Protein AF-A0A9D1JJF7-F1 (afdb_monomer_lite)

Foldseek 3Di:
DVLCCVPPVALAQLVQFLFLAALWDKDFQPDFDPDFDQWGKDWPVVLVSDDAFFWKAKFWFDDDPQDGHPDPQDCRRRVLHDGWGFHDWADPDPTIITGGTPDDRVSTDGQHWDDPDPNHTTGIMMTGAFGDPPQCVCPPDQDWFFNPDRNPSRTWTDDNNDIDRRFFWEWPQQWKWWAAQQLKTFIWGQPPPRDDDQDPVSRVVRTDGDDIHDADPVDLQDKFFQQEKDDDPVRRDIARDDGDDALVHHNRAMEQSQGNPRRGDMATWTAFHGSHNGSNGGRRHTYRNHRPPDDGSRHDYDD

Sequence (303 aa):
FIFNAIKGCTKNSQTLYAGCTSYNYQYEAAIQSAEAHTYFPVTNSQAGNLVVGSYVSVGYAGNNNGAENRDRGHATVHSYADDVKILSIETLDENNMAVYLDLPEENAFSTAPHVYTEEFSAPIILSTMHWWSGSTDAVRGRHDGSLGSNTDGKHPYRVQGREYMVGGYIVASDTVMDLQADYTKKVLVAPKGVAHSNADATIRSTYSDIGLIPAAEAGENADWWVGDFGIDMGAGSWWPSAEGSGSSQGAGDRVYAGGSGATSGMREYLQGGILGSGSGAGSAYLHCGGGLGLGLWNCLSCD

pLDDT: mean 94.57, std 5.31, range [47.38, 98.88]

Radius of gyration: 21.18 Å; chains: 1; bounding box: 59×51×54 Å

Organism: NCBI:txid2840858

Secondary structure (DSSP, 8-state):
-HHHHHHHS-S-GGGT---SSS---EEE-SS--SS-BSEEEEEHHHHTT--TT-EEEEEEPEEETTEEE--TTSGGGGSSEEEEEEEEEEE-SSSEEEEEES--GGG-B--SPEESSSS-EE-EEEEE-PPPTTGGGGSGGG-SEESS-SSSSSS-EEETTEEE--SSEEEEEEEEEEE-TTS-EEEEE--TTPPP---HHHHHHHSEEEEEEPPPTTSTT--EEEEEEEEETTTTEEEEEEEESSTTSTT-PEEE---TT-SSEEEEEEEE--TT-GGG-EEEEEE----TT---TTEE---

Structure (mmCIF, N/CA/C/O backbone):
data_AF-A0A9D1JJF7-F1
#
_entry.id   AF-A0A9D1JJF7-F1
#
loop_
_atom_site.group_PDB
_atom_site.id
_atom_site.type_symbol
_atom_site.label_atom_id
_atom_site.label_alt_id
_atom_site.label_comp_id
_atom_site.label_asym_id
_atom_site.label_entity_id
_atom_site.label_seq_id
_atom_site.pdbx_PDB_ins_code
_atom_site.Cartn_x
_atom_site.Cartn_y
_atom_site.Cartn_z
_atom_site.occupancy
_atom_site.B_iso_or_equiv
_atom_site.auth_seq_id
_atom_site.auth_comp_id
_atom_site.auth_asym_id
_atom_site.auth_atom_id
_atom_site.pdbx_PDB_model_num
ATOM 1 N N . PHE A 1 1 ? 3.705 -10.632 -12.857 1.00 70.12 1 PHE A N 1
ATOM 2 C CA . PHE A 1 1 ? 3.468 -10.737 -14.309 1.00 70.12 1 PHE A CA 1
ATOM 3 C C . PHE A 1 1 ? 3.440 -12.170 -14.880 1.00 70.12 1 PHE A C 1
ATOM 5 O O . PHE A 1 1 ? 2.368 -12.572 -15.310 1.00 70.12 1 PHE A O 1
ATOM 12 N N . ILE A 1 2 ? 4.549 -12.938 -14.938 1.00 81.38 2 ILE A N 1
ATOM 13 C CA . ILE A 1 2 ? 4.630 -14.194 -15.740 1.00 81.38 2 ILE A CA 1
ATOM 14 C C . ILE A 1 2 ? 3.464 -15.152 -15.462 1.00 81.38 2 ILE A C 1
ATOM 16 O O . ILE A 1 2 ? 2.862 -15.707 -16.380 1.00 81.38 2 ILE A O 1
ATOM 20 N N . PHE A 1 3 ? 3.098 -15.308 -14.191 1.00 86.69 3 PHE A N 1
ATOM 21 C CA . PHE A 1 3 ? 1.993 -16.182 -13.824 1.00 86.69 3 PHE A CA 1
ATOM 22 C C . PHE A 1 3 ? 0.621 -15.665 -14.263 1.00 86.69 3 PHE A C 1
ATOM 24 O O . PHE A 1 3 ? -0.226 -16.488 -14.586 1.00 86.69 3 PHE A O 1
ATOM 31 N N . ASN A 1 4 ? 0.408 -14.352 -14.371 1.00 88.19 4 ASN A N 1
ATOM 32 C CA . ASN A 1 4 ? -0.837 -13.795 -14.911 1.00 88.19 4 ASN A CA 1
ATOM 33 C C . ASN A 1 4 ? -1.010 -14.207 -16.378 1.00 88.19 4 ASN A C 1
ATOM 35 O O . ASN A 1 4 ? -2.084 -14.653 -16.775 1.00 88.19 4 ASN A O 1
ATOM 39 N N . ALA A 1 5 ? 0.071 -14.133 -17.163 1.00 87.56 5 ALA A N 1
ATOM 40 C CA . ALA A 1 5 ? 0.044 -14.523 -18.567 1.00 87.56 5 ALA A CA 1
ATOM 41 C C . ALA A 1 5 ? -0.210 -16.030 -18.723 1.00 87.56 5 ALA A C 1
ATOM 43 O O . ALA A 1 5 ? -1.068 -16.429 -19.505 1.00 87.56 5 ALA A O 1
ATOM 44 N N . ILE A 1 6 ? 0.486 -16.861 -17.937 1.00 88.12 6 ILE A N 1
ATOM 45 C CA . ILE A 1 6 ? 0.356 -18.325 -17.994 1.00 88.12 6 ILE A CA 1
ATOM 46 C C . ILE A 1 6 ? -1.022 -18.799 -17.509 1.00 88.12 6 ILE A C 1
ATOM 48 O O . ILE A 1 6 ? -1.602 -19.701 -18.107 1.00 88.12 6 ILE A O 1
ATOM 52 N N . LYS A 1 7 ? -1.533 -18.237 -16.409 1.00 87.75 7 LYS A N 1
ATOM 53 C CA . LYS A 1 7 ? -2.743 -18.731 -15.729 1.00 87.75 7 LYS A CA 1
ATOM 54 C C . LYS A 1 7 ? -4.024 -18.062 -16.218 1.00 87.75 7 LYS A C 1
ATOM 56 O O . LYS A 1 7 ? -5.067 -18.705 -16.220 1.00 87.75 7 LYS A O 1
ATOM 61 N N . GLY A 1 8 ? -3.953 -16.788 -16.595 1.00 89.94 8 GLY A N 1
ATOM 62 C CA . GLY A 1 8 ? -5.121 -15.961 -16.896 1.00 89.94 8 GLY A CA 1
ATOM 63 C C . GLY A 1 8 ? -5.139 -15.355 -18.295 1.00 89.94 8 GLY A C 1
ATOM 64 O O . GLY A 1 8 ? -6.053 -14.595 -18.594 1.00 89.94 8 GLY A O 1
ATOM 65 N N . CYS A 1 9 ? -4.154 -15.662 -19.149 1.00 93.12 9 CYS A N 1
ATOM 66 C CA . CYS A 1 9 ? -4.051 -15.118 -20.510 1.00 93.12 9 CYS A CA 1
ATOM 67 C C . CYS A 1 9 ? -4.119 -13.574 -20.550 1.00 93.12 9 CYS A C 1
ATOM 6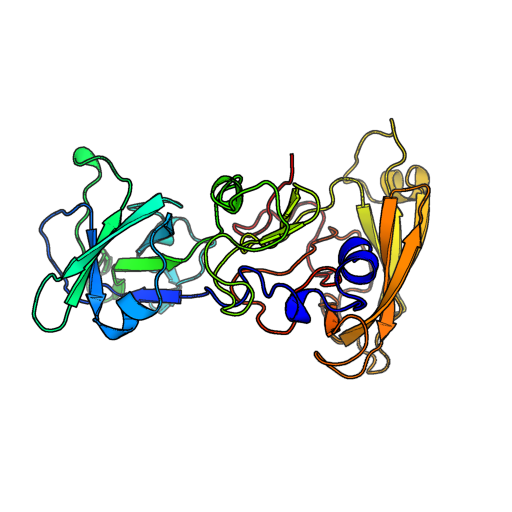9 O O . CYS A 1 9 ? -4.659 -12.975 -21.479 1.00 93.12 9 CYS A O 1
ATOM 71 N N . THR A 1 10 ? -3.572 -12.919 -19.525 1.00 93.19 10 THR A N 1
ATOM 72 C CA . THR A 1 10 ? -3.607 -11.462 -19.356 1.00 93.19 10 THR A CA 1
ATOM 73 C C . THR A 1 10 ? -2.301 -10.964 -18.748 1.00 93.19 10 THR A C 1
ATOM 75 O O . THR A 1 10 ? -1.637 -11.677 -17.994 1.00 93.19 10 THR A O 1
ATOM 78 N N . LYS A 1 11 ? -1.919 -9.725 -19.067 1.00 92.31 11 LYS A N 1
ATOM 79 C CA . LYS A 1 11 ? -0.801 -9.043 -18.398 1.00 92.31 11 LYS A CA 1
ATOM 80 C C . LYS A 1 11 ? -1.257 -8.360 -17.105 1.00 92.31 11 LYS A C 1
ATOM 82 O O . LYS A 1 11 ? -0.482 -8.286 -16.153 1.00 92.31 11 LYS A O 1
ATOM 87 N N . ASN A 1 12 ? -2.519 -7.939 -17.062 1.00 94.25 12 ASN A N 1
ATOM 88 C CA . ASN A 1 12 ? -3.107 -7.179 -15.971 1.00 94.25 12 ASN A CA 1
ATOM 89 C C . ASN A 1 12 ? -3.493 -8.095 -14.803 1.00 94.25 12 ASN A C 1
ATOM 91 O O . ASN A 1 12 ? -4.447 -8.871 -14.900 1.00 94.25 12 ASN A O 1
ATOM 95 N N . SER A 1 13 ? -2.765 -7.998 -13.685 1.00 94.44 13 SER A N 1
ATOM 96 C CA . SER A 1 13 ? -3.056 -8.800 -12.487 1.00 94.44 13 SER A CA 1
ATOM 97 C C . SER A 1 13 ? -4.433 -8.508 -11.912 1.00 94.44 13 SER A C 1
ATOM 99 O O . SER A 1 13 ? -5.114 -9.447 -11.518 1.00 94.44 13 SER A O 1
ATOM 101 N N . GLN A 1 14 ? -4.864 -7.246 -11.902 1.00 95.12 14 GLN A N 1
ATOM 102 C CA . GLN A 1 14 ? -6.117 -6.836 -11.270 1.00 95.12 14 GLN A CA 1
ATOM 103 C C . GLN A 1 14 ? -7.363 -7.373 -11.988 1.00 95.12 14 GLN A C 1
ATOM 105 O O . GLN A 1 14 ? -8.416 -7.487 -11.369 1.00 95.12 14 GLN A O 1
ATOM 110 N N . THR A 1 15 ? -7.245 -7.791 -13.255 1.00 94.81 15 THR A N 1
ATOM 111 C CA . THR A 1 15 ? -8.322 -8.527 -13.953 1.00 94.81 15 THR A CA 1
ATOM 112 C C . THR A 1 15 ? -8.535 -9.952 -13.434 1.00 94.81 15 THR A C 1
ATOM 114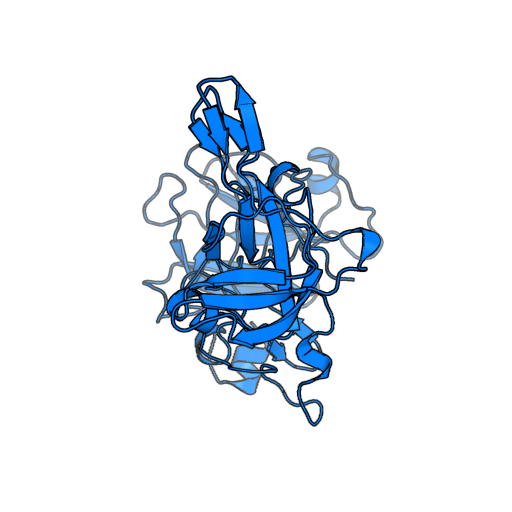 O O . THR A 1 15 ? -9.595 -10.530 -13.661 1.00 94.81 15 THR A O 1
ATOM 117 N N . LEU A 1 16 ? -7.546 -10.520 -12.738 1.00 94.56 16 LEU A N 1
ATOM 118 C CA . LEU A 1 16 ? -7.634 -11.830 -12.089 1.00 94.56 16 LEU A CA 1
ATOM 119 C C . LEU A 1 16 ? -7.840 -11.678 -10.581 1.00 94.56 16 LEU A C 1
ATOM 121 O O . LEU A 1 16 ? -8.704 -12.338 -10.007 1.00 94.56 16 LEU A O 1
ATOM 125 N N . TYR A 1 17 ? -7.025 -10.818 -9.964 1.00 94.69 17 TYR A N 1
ATOM 126 C CA . TYR A 1 17 ? -6.930 -10.589 -8.529 1.00 94.69 17 TYR A CA 1
ATOM 127 C C . TYR A 1 17 ? -6.583 -9.118 -8.258 1.00 94.69 17 TYR A C 1
ATOM 129 O O . TYR A 1 17 ? -5.469 -8.676 -8.538 1.00 94.69 17 TYR A O 1
ATOM 137 N N . ALA A 1 18 ? -7.516 -8.360 -7.688 1.00 95.69 18 ALA A N 1
ATOM 138 C CA . ALA A 1 18 ? -7.325 -6.952 -7.347 1.00 95.69 18 ALA A CA 1
ATOM 139 C C . ALA A 1 18 ? -6.217 -6.754 -6.297 1.00 95.69 18 ALA A C 1
ATOM 141 O O . ALA A 1 18 ? -5.429 -5.819 -6.410 1.00 95.69 18 ALA A O 1
ATOM 142 N N . GLY A 1 19 ? -6.131 -7.653 -5.307 1.00 96.50 19 GLY A N 1
ATOM 143 C CA . GLY A 1 19 ? -5.239 -7.494 -4.155 1.00 96.50 19 GLY A CA 1
ATOM 144 C C . GLY A 1 19 ? -5.758 -6.474 -3.137 1.00 96.50 19 GLY A C 1
ATOM 145 O O . GLY A 1 19 ? -6.790 -5.844 -3.353 1.00 96.50 19 GLY A O 1
ATOM 146 N N . CYS A 1 20 ? -5.044 -6.282 -2.026 1.00 97.56 20 CYS A N 1
ATOM 147 C CA . CYS A 1 20 ? -5.347 -5.223 -1.065 1.00 97.56 20 CYS A CA 1
ATOM 148 C C . CYS A 1 20 ? -4.858 -3.873 -1.618 1.00 97.56 20 CYS A C 1
ATOM 150 O O . CYS A 1 20 ? -3.725 -3.459 -1.389 1.00 97.56 20 CYS A O 1
ATOM 152 N N . THR A 1 21 ? -5.701 -3.210 -2.408 1.00 97.44 21 THR A N 1
ATOM 153 C CA . THR A 1 21 ? -5.375 -1.966 -3.131 1.00 97.44 21 THR A CA 1
ATOM 154 C C . THR A 1 21 ? -6.362 -0.837 -2.859 1.00 97.44 21 THR A C 1
ATOM 156 O O . THR A 1 21 ? -6.087 0.315 -3.184 1.00 97.44 21 THR A O 1
ATOM 159 N N . SER A 1 22 ? -7.513 -1.158 -2.266 1.00 97.62 22 SER A N 1
ATOM 160 C CA . SER A 1 22 ? -8.635 -0.251 -1.994 1.00 97.62 22 SER A CA 1
ATOM 161 C C . SER A 1 22 ? -9.186 -0.450 -0.576 1.00 97.62 22 SER A C 1
ATOM 163 O O . SER A 1 22 ? -10.391 -0.387 -0.341 1.00 97.62 22 SER A O 1
ATOM 165 N N . TYR A 1 23 ? -8.293 -0.696 0.381 1.00 97.94 23 TYR A N 1
ATOM 166 C CA . TYR A 1 23 ? -8.592 -0.882 1.799 1.00 97.94 23 TYR A CA 1
ATOM 167 C C . TYR A 1 23 ? -7.979 0.233 2.651 1.00 97.94 23 TYR A C 1
ATOM 169 O O . TYR A 1 23 ? -7.350 -0.025 3.670 1.00 97.94 23 TYR A O 1
ATOM 177 N N . ASN A 1 24 ? -8.134 1.485 2.212 1.00 97.44 24 ASN A N 1
ATOM 178 C CA . ASN A 1 24 ? -7.564 2.685 2.833 1.00 97.44 24 ASN A CA 1
ATOM 179 C C . ASN A 1 24 ? -8.597 3.457 3.663 1.00 97.44 24 ASN A C 1
ATOM 181 O O . ASN A 1 24 ? -9.005 4.557 3.291 1.00 97.44 24 ASN A O 1
ATOM 185 N N . TYR A 1 25 ? -9.024 2.897 4.791 1.00 98.44 25 TYR A N 1
ATOM 186 C CA . TYR A 1 25 ? -10.014 3.515 5.669 1.00 98.44 25 TYR A CA 1
ATOM 187 C C . TYR A 1 25 ? -9.367 4.057 6.943 1.00 98.44 25 TYR A C 1
ATOM 189 O O . TYR A 1 25 ? -8.523 3.398 7.546 1.00 98.44 25 TYR A O 1
ATOM 197 N N . GLN A 1 26 ? -9.777 5.260 7.344 1.00 98.25 26 GLN A N 1
ATOM 198 C CA . GLN A 1 26 ? -9.505 5.818 8.666 1.00 98.25 26 GLN A CA 1
ATOM 199 C C . GLN A 1 26 ? -10.814 6.354 9.237 1.00 98.25 26 GLN A C 1
ATOM 201 O O . GLN A 1 26 ? -11.450 7.208 8.615 1.00 98.25 26 GLN A O 1
ATOM 206 N N . TYR A 1 27 ? -11.227 5.837 10.388 1.00 98.62 27 TYR A N 1
ATOM 207 C CA . TYR A 1 27 ? -12.493 6.181 11.025 1.00 98.62 27 TYR A CA 1
ATOM 208 C C . TYR A 1 27 ? -12.255 6.725 12.420 1.00 98.62 27 TYR A C 1
ATOM 210 O O . TYR A 1 27 ? -11.469 6.171 13.177 1.00 98.62 27 TYR A O 1
ATOM 218 N N . GLU A 1 28 ? -12.962 7.793 12.762 1.00 98.31 28 GLU A N 1
ATOM 219 C CA . GLU A 1 28 ? -13.084 8.236 14.148 1.00 98.31 28 GLU A CA 1
ATOM 220 C C . GLU A 1 28 ? -14.023 7.304 14.910 1.00 98.31 28 GLU A C 1
ATOM 222 O O . GLU A 1 28 ? -14.919 6.693 14.316 1.00 98.31 28 GLU A O 1
ATOM 227 N N . ALA A 1 29 ? -13.824 7.211 16.222 1.00 98.25 29 ALA A N 1
ATOM 228 C CA . ALA A 1 29 ? -14.689 6.429 17.088 1.00 98.25 29 ALA A CA 1
ATOM 229 C C . ALA A 1 29 ? -16.129 6.953 17.002 1.00 98.25 29 ALA A C 1
ATOM 231 O O . ALA A 1 29 ? -16.391 8.130 17.252 1.00 98.25 29 ALA A O 1
ATOM 232 N N . ALA A 1 30 ? -17.074 6.074 16.667 1.00 98.44 30 ALA A N 1
ATOM 233 C CA . ALA A 1 30 ? -18.487 6.442 16.565 1.00 98.44 30 ALA A CA 1
ATOM 234 C C . ALA A 1 30 ? -19.108 6.774 17.934 1.00 98.44 30 ALA A C 1
ATOM 236 O O . ALA A 1 30 ? -20.120 7.467 18.015 1.00 98.44 30 ALA A O 1
ATOM 237 N N . ILE A 1 31 ? -18.480 6.293 19.009 1.00 97.94 31 ILE A N 1
ATOM 238 C CA . ILE A 1 31 ? -18.833 6.574 20.397 1.00 97.94 31 ILE A CA 1
ATOM 239 C C . ILE A 1 31 ? -17.555 7.001 21.114 1.00 97.94 31 ILE A C 1
ATOM 241 O O . ILE A 1 31 ? -16.548 6.303 21.034 1.00 97.94 31 ILE A O 1
ATOM 245 N N . GLN A 1 32 ? -17.610 8.124 21.829 1.00 97.12 32 GLN A N 1
ATOM 246 C CA . GLN A 1 32 ? -16.550 8.552 22.739 1.00 97.12 32 GLN A CA 1
ATOM 247 C C . GLN A 1 32 ? -16.890 8.083 24.153 1.00 97.12 32 GLN A C 1
ATOM 249 O O . GLN A 1 32 ? -17.932 8.447 24.699 1.00 97.12 32 GLN A O 1
ATOM 254 N N . SER A 1 33 ? -16.009 7.287 24.749 1.00 96.31 33 SER A N 1
ATOM 255 C CA . SER A 1 33 ? -16.147 6.766 26.108 1.00 96.31 33 SER A CA 1
ATOM 256 C C . SER A 1 33 ? -14.837 6.924 26.862 1.00 96.31 33 SER A C 1
ATOM 258 O O . SER A 1 33 ? -13.771 6.700 26.296 1.00 96.31 33 SER A O 1
ATOM 260 N N . ALA A 1 34 ? -14.917 7.291 28.143 1.00 96.50 34 ALA A N 1
ATOM 261 C CA . ALA A 1 34 ? -13.767 7.287 29.044 1.00 96.50 34 ALA A CA 1
ATOM 262 C C . ALA A 1 34 ? -13.421 5.875 29.551 1.00 96.50 34 ALA A C 1
ATOM 264 O O . ALA A 1 34 ? -12.325 5.669 30.071 1.00 96.50 34 ALA A O 1
ATOM 265 N N . GLU A 1 35 ? -14.346 4.921 29.419 1.00 96.81 35 GLU A N 1
ATOM 266 C CA . GLU A 1 35 ? -14.122 3.526 29.786 1.00 96.81 35 GLU A CA 1
ATOM 267 C C . GLU A 1 35 ? -13.192 2.844 28.781 1.00 96.81 35 GLU A C 1
ATOM 269 O O . GLU A 1 35 ? -13.233 3.123 27.582 1.00 96.81 35 GLU A O 1
ATOM 274 N N . ALA A 1 36 ? -12.343 1.952 29.291 1.00 97.19 36 ALA A N 1
ATOM 275 C CA . ALA A 1 36 ? -11.411 1.197 28.474 1.00 97.19 36 ALA A CA 1
ATOM 276 C C . ALA A 1 36 ? -12.077 -0.065 27.910 1.00 97.19 36 ALA A C 1
ATOM 278 O O . ALA A 1 36 ? -12.705 -0.831 28.646 1.00 97.19 36 ALA A O 1
ATOM 279 N N . HIS A 1 37 ? -11.902 -0.304 26.611 1.00 97.00 37 HIS A N 1
ATOM 280 C CA . HIS A 1 37 ? -12.421 -1.475 25.911 1.00 97.00 37 HIS A CA 1
ATOM 281 C C . HIS A 1 37 ? -11.363 -2.094 24.986 1.00 97.00 37 HIS A C 1
ATOM 283 O O . HIS A 1 37 ? -10.405 -1.441 24.580 1.00 97.00 37 HIS A O 1
ATOM 289 N N . THR A 1 38 ? -11.555 -3.364 24.626 1.00 96.94 38 THR A N 1
ATOM 290 C CA . THR A 1 38 ? -10.747 -4.083 23.620 1.00 96.94 38 THR A CA 1
ATOM 291 C C . THR A 1 38 ? -11.335 -3.986 22.207 1.00 96.94 38 THR A C 1
ATOM 293 O O . THR A 1 38 ? -10.854 -4.635 21.277 1.00 96.94 38 THR A O 1
ATOM 296 N N . TYR A 1 39 ? -12.389 -3.183 22.031 1.00 98.44 39 TYR A N 1
ATOM 297 C CA . TYR A 1 39 ? -13.037 -2.949 20.747 1.00 98.44 39 TYR A CA 1
ATOM 298 C C . TYR A 1 39 ? -13.025 -1.468 20.375 1.00 98.44 39 TYR A C 1
ATOM 300 O O . TYR A 1 39 ? -13.016 -0.590 21.236 1.00 98.44 39 TYR A O 1
ATOM 308 N N . PHE A 1 40 ? -13.099 -1.197 19.074 1.00 98.81 40 PHE A N 1
ATOM 309 C CA . PHE A 1 40 ? -13.302 0.146 18.541 1.00 98.81 40 PHE A CA 1
ATOM 310 C C . PHE A 1 40 ? -14.742 0.304 18.017 1.00 98.81 40 PHE A C 1
ATOM 312 O O . PHE A 1 40 ? -15.168 -0.504 17.185 1.00 98.81 40 PHE A O 1
ATOM 319 N N . PRO A 1 41 ? -15.517 1.303 18.478 1.00 98.69 41 PRO A N 1
ATOM 320 C CA . PRO A 1 41 ? -16.876 1.528 18.006 1.00 98.69 41 PRO A CA 1
ATOM 321 C C . PRO A 1 41 ? -16.874 2.227 16.642 1.00 98.69 41 PRO A C 1
ATOM 323 O O . PRO A 1 41 ? -16.274 3.289 16.470 1.00 98.69 41 PRO A O 1
ATOM 326 N N . VAL A 1 42 ? -17.602 1.667 15.681 1.00 98.88 42 VAL A N 1
ATOM 327 C CA . VAL A 1 42 ? -17.826 2.252 14.349 1.00 98.88 42 VAL A CA 1
ATOM 328 C C . VAL A 1 42 ? -19.316 2.273 14.024 1.00 98.88 42 VAL A C 1
ATOM 330 O O . VAL A 1 42 ? -20.091 1.502 14.583 1.00 98.88 42 VAL A O 1
ATOM 333 N N . THR A 1 43 ? -19.734 3.106 13.073 1.00 98.88 43 THR A N 1
ATOM 334 C CA . THR A 1 43 ? -21.115 3.059 12.562 1.00 98.88 43 THR A CA 1
ATOM 335 C C . THR A 1 43 ? -21.372 1.770 11.776 1.00 98.88 43 THR A C 1
ATOM 337 O O . THR A 1 43 ? -20.449 1.186 11.197 1.00 98.88 43 THR A O 1
ATOM 340 N N . ASN A 1 44 ? -22.640 1.373 11.637 1.00 98.62 44 ASN A N 1
ATOM 341 C CA . ASN A 1 44 ? -23.041 0.218 10.819 1.00 98.62 44 ASN A CA 1
ATOM 342 C C . ASN A 1 44 ? -22.470 0.261 9.385 1.00 98.62 44 ASN A C 1
ATOM 344 O O . ASN A 1 44 ? -22.024 -0.755 8.850 1.00 98.62 44 ASN A O 1
ATOM 348 N N . SER A 1 45 ? -22.439 1.443 8.757 1.00 98.56 45 SER A N 1
ATOM 349 C CA . SER A 1 45 ? -21.895 1.595 7.400 1.00 98.56 45 SER A CA 1
ATOM 350 C C . SER A 1 45 ? -20.377 1.423 7.351 1.00 98.56 45 SER A C 1
ATOM 352 O O . SER A 1 45 ? -19.860 0.871 6.382 1.00 98.56 45 SER A O 1
ATOM 354 N N . GLN A 1 46 ? -19.658 1.915 8.359 1.00 98.81 46 GLN A N 1
ATOM 355 C CA . GLN A 1 46 ? -18.203 1.780 8.439 1.00 98.81 46 GLN A CA 1
ATOM 356 C C . GLN A 1 46 ? -17.806 0.329 8.721 1.00 98.81 46 GLN A C 1
ATOM 358 O O . GLN A 1 46 ? -16.878 -0.174 8.091 1.00 98.81 46 GLN A O 1
ATOM 363 N N . ALA A 1 47 ? -18.551 -0.369 9.583 1.00 98.69 47 ALA A N 1
ATOM 364 C CA . ALA A 1 47 ? -18.374 -1.798 9.832 1.00 98.69 47 ALA A CA 1
ATOM 365 C C . ALA A 1 47 ? -18.470 -2.633 8.548 1.00 98.69 47 ALA A C 1
ATOM 367 O O . ALA A 1 47 ? -17.632 -3.500 8.326 1.00 98.69 47 ALA A O 1
ATOM 368 N N . GLY A 1 48 ? -19.423 -2.323 7.659 1.00 98.25 48 GLY A N 1
ATOM 369 C CA . GLY A 1 48 ? -19.566 -3.001 6.363 1.00 98.25 48 GLY A CA 1
ATOM 370 C C . GLY A 1 48 ? -18.360 -2.849 5.424 1.00 98.25 48 GLY A C 1
ATOM 371 O O . GLY A 1 48 ? -18.225 -3.602 4.457 1.00 98.25 48 GLY A O 1
ATOM 372 N N . ASN A 1 49 ? -17.462 -1.899 5.697 1.00 98.31 49 ASN A N 1
ATOM 373 C CA . ASN A 1 49 ? -16.228 -1.741 4.940 1.00 98.31 49 ASN A CA 1
ATOM 374 C C . ASN A 1 49 ? -15.073 -2.588 5.480 1.00 98.31 49 ASN A C 1
ATOM 376 O O . ASN A 1 49 ? -14.183 -2.905 4.689 1.00 98.31 49 ASN A O 1
ATOM 380 N N . LEU A 1 50 ? -15.083 -2.938 6.767 1.00 98.69 50 LEU A N 1
ATOM 381 C CA . LEU A 1 50 ? -14.000 -3.641 7.450 1.00 98.69 50 LEU A CA 1
ATOM 382 C C . LEU A 1 50 ? -14.096 -5.157 7.253 1.00 98.69 50 LEU A C 1
ATOM 384 O O . LEU A 1 50 ? -15.173 -5.717 7.059 1.00 98.69 50 LEU A O 1
ATOM 388 N N . VAL A 1 51 ? -12.946 -5.824 7.297 1.00 98.19 51 VAL A N 1
ATOM 389 C CA . VAL A 1 51 ? -12.820 -7.264 7.052 1.00 98.19 51 VAL A CA 1
ATOM 390 C C . VAL A 1 51 ? -12.309 -7.956 8.314 1.00 98.19 51 VAL A C 1
ATOM 392 O O . VAL A 1 51 ? -11.223 -7.644 8.802 1.00 98.19 51 VAL A O 1
ATOM 395 N N . VAL A 1 52 ? -13.061 -8.927 8.831 1.00 98.12 52 VAL A N 1
ATOM 396 C CA . VAL A 1 52 ? -12.593 -9.792 9.928 1.00 98.12 52 VAL A CA 1
ATOM 397 C C . VAL A 1 52 ? -11.352 -10.571 9.481 1.00 98.12 52 VAL A C 1
ATOM 399 O O . VAL A 1 52 ? -11.315 -11.114 8.378 1.00 98.12 52 VAL A O 1
ATOM 402 N N . GLY A 1 53 ? -10.327 -10.618 10.331 1.00 97.31 53 GLY A N 1
ATOM 403 C CA . GLY A 1 53 ? -9.020 -11.204 10.031 1.00 97.31 53 GLY A CA 1
ATOM 404 C C . GLY A 1 53 ? -8.026 -10.248 9.364 1.00 97.31 53 GLY A C 1
ATOM 405 O O . GLY A 1 53 ? -6.848 -10.593 9.292 1.00 97.31 53 GLY A O 1
ATOM 406 N N . SER A 1 54 ? -8.468 -9.066 8.914 1.00 98.06 54 SER A N 1
ATOM 407 C CA . SER A 1 54 ? -7.566 -7.988 8.483 1.00 98.06 54 SER A CA 1
ATOM 408 C C . SER A 1 54 ? -6.975 -7.238 9.681 1.00 98.06 54 SER A C 1
ATOM 410 O O . SER A 1 54 ? -7.335 -7.517 10.826 1.00 98.06 54 SER A O 1
ATOM 412 N N . TYR A 1 55 ? -6.076 -6.290 9.417 1.00 98.12 55 TYR A N 1
ATOM 413 C CA . TYR A 1 55 ? -5.281 -5.619 10.440 1.00 98.12 55 TYR A CA 1
ATOM 414 C C . TYR A 1 55 ? -5.549 -4.119 10.476 1.00 98.12 55 TYR A C 1
ATOM 416 O O . TYR A 1 55 ? -5.795 -3.480 9.445 1.00 98.12 55 TYR A O 1
ATOM 424 N N . VAL A 1 56 ? -5.524 -3.565 11.684 1.00 98.69 56 VAL A N 1
ATOM 425 C CA . VAL A 1 56 ? -5.777 -2.154 11.956 1.00 98.69 56 VAL A CA 1
ATOM 426 C C . VAL A 1 56 ? -4.838 -1.643 13.036 1.00 98.69 56 VAL A C 1
ATOM 428 O O . VAL A 1 56 ? -4.432 -2.382 13.928 1.00 98.69 56 VAL A O 1
ATOM 431 N N . SER A 1 57 ? -4.566 -0.350 12.985 1.00 98.56 57 SER A N 1
ATOM 432 C CA . SER A 1 57 ? -3.953 0.391 14.080 1.00 98.56 57 SER A CA 1
ATOM 433 C C . SER A 1 57 ? -4.992 1.295 14.736 1.00 98.56 57 SER A C 1
ATOM 435 O O . SER A 1 57 ? -5.912 1.779 14.067 1.00 98.56 57 SER A O 1
ATOM 437 N N . VAL A 1 58 ? -4.865 1.503 16.044 1.00 98.75 58 VAL A N 1
ATOM 438 C CA . VAL A 1 58 ? -5.713 2.404 16.827 1.00 98.75 58 VAL A CA 1
ATOM 439 C C . VAL A 1 58 ? -4.837 3.374 17.602 1.00 98.75 58 VAL A C 1
ATOM 441 O O . VAL A 1 58 ? -3.890 2.993 18.291 1.00 98.75 58 VAL A O 1
ATOM 444 N N . GLY A 1 59 ? -5.194 4.646 17.527 1.00 98.38 59 GLY A N 1
ATOM 445 C CA . GLY A 1 59 ? -4.456 5.723 18.161 1.00 98.38 59 GLY A CA 1
ATOM 446 C C . GLY A 1 59 ? -5.203 7.032 18.011 1.00 98.38 59 GLY A C 1
ATOM 447 O O . GLY A 1 59 ? -6.426 7.042 17.927 1.00 98.38 59 GLY A O 1
ATOM 448 N N . TYR A 1 60 ? -4.485 8.142 17.956 1.00 97.94 60 TYR A N 1
ATOM 449 C CA . TYR A 1 60 ? -5.062 9.470 17.775 1.00 97.94 60 TYR A CA 1
ATOM 450 C C . TYR A 1 60 ? -4.351 10.234 16.664 1.00 97.94 60 TYR A C 1
ATOM 452 O O . TYR A 1 60 ? -3.164 10.024 16.381 1.00 97.94 60 TYR A O 1
ATOM 460 N N . ALA A 1 61 ? -5.092 11.140 16.025 1.00 95.38 61 ALA A N 1
ATOM 461 C CA . ALA A 1 61 ? -4.518 12.028 15.026 1.00 95.38 61 ALA A CA 1
ATOM 462 C C . ALA A 1 61 ? -3.390 12.869 15.652 1.00 95.38 61 ALA A C 1
ATOM 464 O O . ALA A 1 61 ? -3.531 13.406 16.750 1.00 95.38 61 ALA A O 1
ATOM 465 N N . GLY A 1 62 ? -2.266 12.983 14.949 1.00 92.81 62 GLY A N 1
ATOM 466 C CA . GLY A 1 62 ? -1.151 13.827 15.356 1.00 92.81 62 GLY A CA 1
ATOM 467 C C . GLY A 1 62 ? -1.519 15.313 15.337 1.00 92.81 62 GLY A C 1
ATOM 468 O O . GLY A 1 62 ? -2.438 15.733 14.633 1.00 92.81 62 GLY A O 1
ATOM 469 N N . ASN A 1 63 ? -0.763 16.126 16.072 1.00 93.06 63 ASN A N 1
ATOM 470 C CA . ASN A 1 63 ? -0.884 17.582 16.049 1.00 93.06 63 ASN A CA 1
ATOM 471 C C . ASN A 1 63 ? 0.119 18.191 15.060 1.00 93.06 63 ASN A C 1
ATOM 473 O O . ASN A 1 63 ? 1.330 18.104 15.264 1.00 93.06 63 ASN A O 1
ATOM 477 N N . ASN A 1 64 ? -0.382 18.849 14.018 1.00 92.75 64 ASN A N 1
ATOM 478 C CA . ASN A 1 64 ? 0.407 19.644 13.087 1.00 92.75 64 ASN A CA 1
ATOM 479 C C . ASN A 1 64 ? 0.020 21.124 13.210 1.00 92.75 64 ASN A C 1
ATOM 481 O O . ASN A 1 64 ? -0.784 21.635 12.433 1.00 92.75 64 ASN A O 1
ATOM 485 N N . ASN A 1 65 ? 0.581 21.806 14.212 1.00 91.81 65 ASN A N 1
ATOM 486 C CA . ASN A 1 65 ? 0.328 23.224 14.501 1.00 91.81 65 ASN A CA 1
ATOM 487 C C . ASN A 1 65 ? -1.164 23.568 14.690 1.00 91.81 65 ASN A C 1
ATOM 489 O O . ASN A 1 65 ? -1.657 24.556 14.148 1.00 91.81 65 ASN A O 1
ATOM 493 N N . GLY A 1 66 ? -1.880 22.752 15.464 1.00 90.44 66 GLY A N 1
ATOM 494 C CA . GLY A 1 66 ? -3.304 22.925 15.767 1.00 90.44 66 GLY A CA 1
ATOM 495 C C . GLY A 1 66 ? -4.249 22.307 14.736 1.00 90.44 66 GLY A C 1
ATOM 496 O O . GLY A 1 66 ? -5.459 22.476 14.850 1.00 90.44 66 GLY A O 1
ATOM 497 N N . ALA A 1 67 ? -3.717 21.598 13.738 1.00 91.75 67 ALA A N 1
ATOM 498 C CA . ALA A 1 67 ? -4.495 20.806 12.797 1.00 91.75 67 ALA A CA 1
ATOM 499 C C . ALA A 1 67 ? -4.251 19.310 13.011 1.00 91.75 67 ALA A C 1
ATOM 501 O O . ALA A 1 67 ? -3.131 18.881 13.299 1.00 91.75 67 ALA A O 1
ATOM 502 N N . GLU A 1 68 ? -5.299 18.514 12.824 1.00 93.88 68 GLU A N 1
ATOM 503 C CA . GLU A 1 68 ? -5.201 17.060 12.866 1.00 93.88 68 GLU A CA 1
ATOM 504 C C . GLU A 1 68 ? -4.349 16.520 11.716 1.00 93.88 68 GLU A C 1
ATOM 506 O O . GLU A 1 68 ? -4.492 16.923 10.559 1.00 93.88 68 GLU A O 1
ATOM 511 N N . ASN A 1 69 ? -3.505 15.543 12.030 1.00 94.56 69 ASN A N 1
ATOM 512 C CA . ASN A 1 69 ? -2.722 14.803 11.059 1.00 94.56 69 ASN A CA 1
ATOM 513 C C . ASN A 1 69 ? -2.950 13.297 11.223 1.00 94.56 69 ASN A C 1
ATOM 515 O O . ASN A 1 69 ? -2.573 12.699 12.227 1.00 94.56 69 ASN A O 1
ATOM 519 N N . ARG A 1 70 ? -3.563 12.683 10.211 1.00 95.62 70 ARG A N 1
ATOM 520 C CA . ARG A 1 70 ? -3.916 11.256 10.186 1.00 95.62 70 ARG A CA 1
ATOM 521 C C . ARG A 1 70 ? -2.964 10.433 9.313 1.00 95.62 70 ARG A C 1
ATOM 523 O O . ARG A 1 70 ? -3.364 9.428 8.734 1.00 95.62 70 ARG A O 1
ATOM 530 N N . ASP A 1 71 ? -1.730 10.885 9.115 1.00 95.00 71 ASP A N 1
ATOM 531 C CA . ASP A 1 71 ? -0.745 10.086 8.389 1.00 95.00 71 ASP A CA 1
ATOM 532 C C . ASP A 1 71 ? -0.355 8.848 9.219 1.00 95.00 71 ASP A C 1
ATOM 534 O O . ASP A 1 71 ? 0.062 8.963 10.373 1.00 95.00 71 ASP A O 1
ATOM 538 N N . ARG A 1 72 ? -0.480 7.660 8.613 1.00 95.69 72 ARG A N 1
ATOM 539 C CA . ARG A 1 72 ? -0.128 6.356 9.208 1.00 95.69 72 ARG A CA 1
ATOM 540 C C . ARG A 1 72 ? 1.368 6.197 9.494 1.00 95.69 72 ARG A C 1
ATOM 542 O O . ARG A 1 72 ? 1.775 5.223 10.098 1.00 95.69 72 ARG A O 1
ATOM 549 N N . GLY A 1 73 ? 2.218 7.114 9.042 1.00 94.50 73 GLY A N 1
ATOM 550 C CA . GLY A 1 73 ? 3.623 7.160 9.437 1.00 94.50 73 GLY A CA 1
ATOM 551 C C . GLY A 1 73 ? 3.844 7.734 10.839 1.00 94.50 73 GLY A C 1
ATOM 552 O O . GLY A 1 73 ? 4.957 7.655 11.357 1.00 94.50 73 GLY A O 1
ATOM 553 N N . HIS A 1 74 ? 2.829 8.339 11.465 1.00 94.50 74 HIS A N 1
ATOM 554 C CA . HIS A 1 74 ? 2.961 8.902 12.805 1.00 94.50 74 HIS A CA 1
ATOM 555 C C . HIS A 1 74 ? 2.659 7.874 13.887 1.00 94.50 74 HIS A C 1
ATOM 557 O O . HIS A 1 74 ? 1.543 7.379 13.972 1.00 94.50 74 HIS A O 1
ATOM 563 N N . ALA A 1 75 ? 3.599 7.689 14.818 1.00 95.62 75 ALA A N 1
ATOM 564 C CA . ALA A 1 75 ? 3.445 6.803 15.977 1.00 95.62 75 ALA A CA 1
ATOM 565 C C . ALA A 1 75 ? 2.167 7.059 16.809 1.00 95.62 75 ALA A C 1
ATOM 567 O O . ALA A 1 75 ? 1.657 6.151 17.463 1.00 95.62 75 ALA A O 1
ATOM 568 N N . THR A 1 76 ? 1.609 8.276 16.773 1.00 97.38 76 THR A N 1
ATOM 569 C CA . THR A 1 76 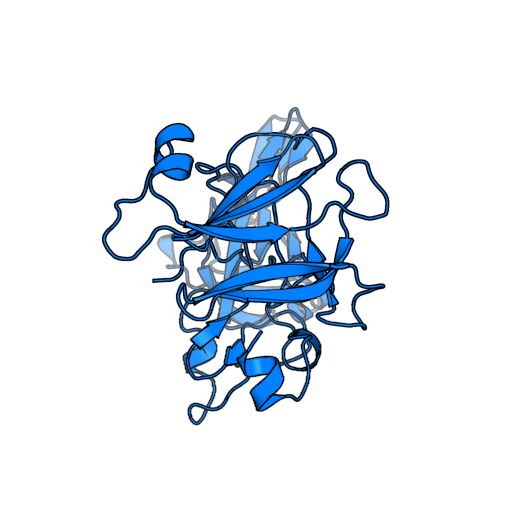? 0.354 8.600 17.472 1.00 97.38 76 THR A CA 1
ATOM 570 C C . THR A 1 76 ? -0.837 7.791 16.957 1.00 97.38 76 THR A C 1
ATOM 572 O O . THR A 1 76 ? -1.705 7.426 17.744 1.00 97.38 76 THR A O 1
ATOM 575 N N . VAL A 1 77 ? -0.856 7.432 15.667 1.00 97.81 77 VAL A N 1
ATOM 576 C CA . VAL A 1 77 ? -1.918 6.623 15.037 1.00 97.81 77 VAL A CA 1
ATOM 577 C C . VAL A 1 77 ? -1.918 5.166 15.532 1.00 97.81 77 VAL A C 1
ATOM 579 O O . VAL A 1 77 ? -2.918 4.472 15.382 1.00 97.81 77 VAL A O 1
ATOM 582 N N . HIS A 1 78 ? -0.840 4.739 16.194 1.00 97.62 78 HIS A N 1
ATOM 583 C CA . HIS A 1 78 ? -0.607 3.370 16.670 1.00 97.62 78 HIS A CA 1
ATOM 584 C C . HIS A 1 78 ? -0.571 3.270 18.203 1.00 97.62 78 HIS A C 1
ATOM 586 O O . HIS A 1 78 ? -0.180 2.252 18.765 1.00 97.62 78 HIS A O 1
ATOM 592 N N . SER A 1 79 ? -0.908 4.353 18.913 1.00 97.69 79 SER A N 1
ATOM 593 C CA . SER A 1 79 ? -0.620 4.480 20.351 1.00 97.69 79 SER A CA 1
ATOM 594 C C . SER A 1 79 ? -1.372 3.504 21.256 1.00 97.69 79 SER A C 1
ATOM 596 O O . SER A 1 79 ? -0.918 3.258 22.371 1.00 97.69 79 SER A O 1
ATOM 598 N N . TYR A 1 80 ? -2.507 2.967 20.810 1.00 98.00 80 TYR A N 1
ATOM 599 C CA . TYR A 1 80 ? -3.304 2.004 21.575 1.00 98.00 80 TYR A CA 1
ATOM 600 C C . TYR A 1 80 ? -3.221 0.594 21.001 1.00 98.00 80 TYR A C 1
ATOM 602 O O . TYR A 1 80 ? -3.215 -0.379 21.752 1.00 98.00 80 TYR A O 1
ATOM 610 N N . ALA A 1 81 ? -3.128 0.485 19.680 1.00 97.94 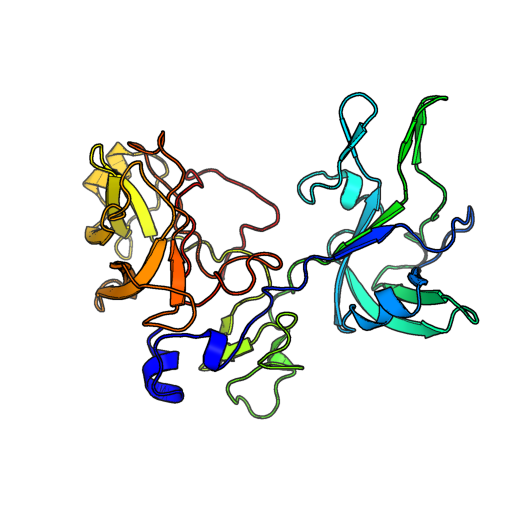81 ALA A N 1
ATOM 611 C CA . ALA A 1 81 ? -2.895 -0.766 18.989 1.00 97.94 81 ALA A CA 1
ATOM 612 C C . ALA A 1 81 ? -2.095 -0.502 17.713 1.00 97.94 81 ALA A C 1
ATOM 614 O O . ALA A 1 81 ? -2.423 0.419 16.964 1.00 97.94 81 ALA A O 1
ATOM 615 N N . ASP A 1 82 ? -1.081 -1.323 17.464 1.00 97.19 82 ASP A N 1
ATOM 616 C CA . ASP A 1 82 ? -0.220 -1.224 16.289 1.00 97.19 82 ASP A CA 1
ATOM 617 C C . ASP A 1 82 ? -0.338 -2.510 15.469 1.00 97.19 82 ASP A C 1
ATOM 619 O O . ASP A 1 82 ? 0.050 -3.584 15.930 1.00 97.19 82 ASP A O 1
ATOM 623 N N . ASP A 1 83 ? -0.951 -2.395 14.294 1.00 96.00 83 ASP A N 1
ATOM 624 C CA . ASP A 1 83 ? -1.178 -3.466 13.325 1.00 96.00 83 ASP A CA 1
ATOM 625 C C . ASP A 1 83 ? -1.756 -4.743 13.952 1.00 96.00 83 ASP A C 1
ATOM 627 O O . ASP A 1 83 ? -1.278 -5.848 13.714 1.00 96.00 83 ASP A O 1
ATOM 631 N N . VAL A 1 84 ? -2.824 -4.606 14.742 1.00 98.06 84 VAL A N 1
ATOM 632 C CA . VAL A 1 84 ? -3.516 -5.730 15.390 1.00 98.06 84 VAL A CA 1
ATOM 633 C C . VAL A 1 84 ? -4.655 -6.269 14.531 1.00 98.06 84 VAL A C 1
ATOM 635 O O . VAL A 1 84 ? -5.277 -5.554 13.743 1.00 98.06 84 VAL A O 1
ATOM 638 N N . LYS A 1 85 ? -4.959 -7.556 14.689 1.00 98.44 85 LYS A N 1
ATOM 639 C CA . LYS A 1 85 ? -5.990 -8.242 13.903 1.00 98.44 85 LYS A CA 1
ATOM 640 C C . LYS A 1 85 ? -7.400 -7.891 14.384 1.00 98.44 85 LYS A C 1
ATOM 642 O O . LYS A 1 85 ? -7.657 -7.867 15.583 1.00 98.44 85 LYS A O 1
ATOM 647 N N . ILE A 1 86 ? -8.342 -7.729 13.455 1.00 98.75 86 ILE A N 1
ATOM 648 C CA . ILE A 1 86 ? -9.781 -7.723 13.750 1.00 98.75 86 ILE A CA 1
ATOM 649 C C . ILE A 1 86 ? -10.243 -9.164 14.006 1.00 98.75 86 ILE A C 1
ATOM 651 O O . ILE A 1 86 ? -10.224 -9.991 13.091 1.00 98.75 86 ILE A O 1
ATOM 655 N N . LEU A 1 87 ? -10.696 -9.458 15.224 1.00 98.62 87 LEU A N 1
ATOM 656 C CA . LEU A 1 87 ? -11.182 -10.782 15.628 1.00 98.62 87 LEU A CA 1
ATOM 657 C C . LEU A 1 87 ? -12.647 -11.009 15.251 1.00 98.62 87 LEU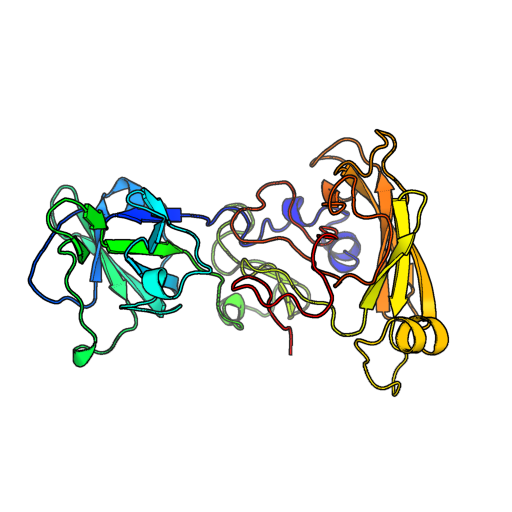 A C 1
ATOM 659 O O . LEU A 1 87 ? -12.995 -12.055 14.703 1.00 98.62 87 LEU A O 1
ATOM 663 N N . SER A 1 88 ? -13.501 -10.027 15.533 1.00 98.81 88 SER A N 1
ATOM 664 C CA . SER A 1 88 ? -14.928 -10.056 15.218 1.00 98.81 88 SER A CA 1
ATOM 665 C C . SER A 1 88 ? -15.477 -8.639 15.057 1.00 98.81 88 SER A C 1
ATOM 667 O O . SER A 1 88 ? -14.867 -7.655 15.481 1.00 98.81 88 SER A O 1
ATOM 669 N N . ILE A 1 89 ? -16.629 -8.535 14.394 1.00 98.81 89 ILE A N 1
ATOM 670 C CA . ILE A 1 89 ? -17.408 -7.300 14.307 1.00 98.81 89 ILE A CA 1
ATOM 671 C C . ILE A 1 89 ? -18.822 -7.644 14.759 1.00 98.81 89 ILE A C 1
ATOM 673 O O . ILE A 1 89 ? -19.495 -8.457 14.124 1.00 98.81 89 ILE A O 1
ATOM 677 N N . GLU A 1 90 ? -19.254 -7.051 15.864 1.00 98.75 90 GLU A N 1
ATOM 678 C CA . GLU A 1 90 ? -20.483 -7.429 16.567 1.00 98.75 90 GLU A CA 1
ATOM 679 C C . GLU A 1 90 ? -21.380 -6.214 16.790 1.00 98.75 90 GLU A C 1
ATOM 681 O O . GLU A 1 90 ? -20.913 -5.076 16.810 1.00 98.75 90 GLU A O 1
ATOM 686 N N . THR A 1 91 ? -22.686 -6.435 16.922 1.00 98.69 91 THR A N 1
ATOM 687 C CA . THR A 1 91 ? -23.633 -5.349 17.199 1.00 98.69 91 THR A CA 1
ATOM 688 C C . THR A 1 91 ? -23.373 -4.777 18.585 1.00 98.69 91 THR A C 1
ATOM 690 O O . THR A 1 91 ? -23.413 -5.513 19.569 1.00 98.69 91 THR A O 1
ATOM 693 N N . LEU A 1 92 ? -23.146 -3.464 18.654 1.00 98.06 92 LEU A N 1
ATOM 694 C CA . LEU A 1 92 ? -23.006 -2.742 19.916 1.00 98.06 92 LEU A CA 1
ATOM 695 C C . LEU A 1 92 ? -24.345 -2.123 20.331 1.00 98.06 92 LEU A C 1
ATOM 697 O O . LEU A 1 92 ? -24.789 -2.294 21.463 1.00 98.06 92 LEU A O 1
ATOM 701 N N . ASP A 1 93 ? -25.010 -1.455 19.387 1.00 98.06 93 ASP A N 1
ATOM 702 C CA . ASP A 1 93 ? -26.350 -0.885 19.538 1.00 98.06 93 ASP A CA 1
ATOM 703 C C . ASP A 1 93 ? -27.071 -0.805 18.170 1.00 98.06 93 ASP A C 1
ATOM 705 O O . ASP A 1 93 ? -26.656 -1.442 17.204 1.00 98.06 93 ASP A O 1
ATOM 709 N N . GLU A 1 94 ? -28.182 -0.066 18.070 1.00 97.94 94 GLU A N 1
ATOM 710 C CA . GLU A 1 94 ? -28.960 0.074 16.825 1.00 97.94 94 GLU A CA 1
ATOM 711 C C . GLU A 1 94 ? -28.165 0.714 15.666 1.00 97.94 94 GLU A C 1
ATOM 713 O O . GLU A 1 94 ? -28.396 0.396 14.497 1.00 97.94 94 GLU A O 1
ATOM 718 N N . ASN A 1 95 ? -27.214 1.597 15.970 1.00 98.25 95 ASN A N 1
ATOM 719 C CA . ASN A 1 95 ? -26.493 2.422 15.000 1.00 98.25 95 ASN A CA 1
ATOM 720 C C . ASN A 1 95 ? -25.005 2.064 14.873 1.00 98.25 95 ASN A C 1
ATOM 722 O O . ASN A 1 95 ? -24.371 2.444 13.877 1.00 98.25 95 ASN A O 1
ATOM 726 N N . ASN A 1 96 ? -24.455 1.359 15.863 1.00 98.62 96 ASN A N 1
ATOM 727 C CA . ASN A 1 96 ? -23.027 1.117 15.999 1.00 98.62 96 ASN A CA 1
ATOM 728 C C . ASN A 1 96 ? -22.677 -0.368 16.138 1.00 98.62 96 ASN A C 1
ATOM 730 O O . ASN A 1 96 ? -23.406 -1.177 16.718 1.00 98.62 96 ASN A O 1
ATOM 734 N N . MET A 1 97 ? -21.478 -0.694 15.669 1.00 98.81 97 MET A N 1
ATOM 735 C CA . MET A 1 97 ? -20.850 -2.004 15.772 1.00 98.81 97 MET A CA 1
ATOM 736 C C . MET A 1 97 ? -19.548 -1.889 16.571 1.00 98.81 97 MET A C 1
ATOM 738 O O . MET A 1 97 ? -18.831 -0.891 16.474 1.00 98.81 97 MET A O 1
ATOM 742 N N . ALA A 1 98 ? -19.219 -2.935 17.320 1.00 98.75 98 ALA A N 1
ATOM 743 C CA . ALA A 1 98 ? -17.954 -3.106 18.015 1.00 98.75 98 ALA A CA 1
ATOM 744 C C . ALA A 1 98 ? -16.985 -3.916 17.145 1.00 98.75 98 ALA A C 1
ATOM 746 O O . ALA A 1 98 ? -17.288 -5.044 16.757 1.00 98.75 98 ALA A O 1
ATOM 747 N N . VAL A 1 99 ? -15.817 -3.348 16.840 1.00 98.88 99 VAL A N 1
ATOM 748 C CA . VAL A 1 99 ? -14.718 -4.036 16.147 1.00 98.88 99 VAL A CA 1
ATOM 749 C C . VAL A 1 99 ? -13.753 -4.567 17.201 1.00 98.88 99 VAL A C 1
ATOM 751 O O . VAL A 1 99 ? -12.938 -3.801 17.713 1.00 98.88 99 VAL A O 1
ATOM 754 N N . TYR A 1 100 ? -13.859 -5.846 17.556 1.00 98.75 100 TYR A N 1
ATOM 755 C CA . TYR A 1 100 ? -12.990 -6.473 18.554 1.00 98.75 100 TYR A CA 1
ATOM 756 C C . TYR A 1 100 ? -11.606 -6.751 17.975 1.00 98.75 100 TYR A C 1
ATOM 758 O O . TYR A 1 100 ? -11.479 -7.295 16.874 1.00 98.75 100 TYR A O 1
ATOM 766 N N . LEU A 1 101 ? -10.572 -6.386 18.731 1.00 98.69 101 LEU A N 1
ATOM 767 C CA . LEU A 1 101 ? -9.180 -6.444 18.299 1.00 98.69 101 LEU A CA 1
ATOM 768 C C . LEU A 1 101 ? -8.404 -7.519 19.061 1.00 98.69 101 LEU A C 1
ATOM 770 O O . LEU A 1 101 ? -8.708 -7.817 20.214 1.00 98.69 101 LEU A O 1
ATOM 774 N N . ASP A 1 102 ? -7.391 -8.087 18.409 1.00 98.06 102 ASP A N 1
ATOM 775 C CA . ASP A 1 102 ? -6.450 -9.039 19.005 1.00 98.06 102 ASP A CA 1
ATOM 776 C C . ASP A 1 102 ? -5.486 -8.307 19.942 1.00 98.06 102 ASP A C 1
ATOM 778 O O . ASP A 1 102 ? -4.369 -7.938 19.582 1.00 98.06 102 ASP A O 1
ATOM 782 N N . LEU A 1 103 ? -6.001 -8.006 21.128 1.00 96.56 103 LEU A N 1
ATOM 783 C CA . LEU A 1 103 ? -5.392 -7.145 22.122 1.00 96.56 103 LEU A CA 1
ATOM 784 C C . LEU A 1 103 ? -5.695 -7.722 23.512 1.00 96.56 103 LEU A C 1
ATOM 786 O O . LEU A 1 103 ? -6.856 -8.043 23.791 1.00 96.56 103 LEU A O 1
ATOM 790 N N . PRO A 1 104 ? -4.695 -7.860 24.398 1.00 95.50 104 PRO A N 1
ATOM 791 C CA . PRO A 1 104 ? -4.950 -8.337 25.749 1.00 95.50 104 PRO A CA 1
ATOM 792 C C . PRO A 1 104 ? -5.725 -7.281 26.561 1.00 95.50 104 PRO A C 1
ATOM 794 O O . PRO A 1 104 ? -5.640 -6.084 26.280 1.00 95.50 104 PRO A O 1
ATOM 797 N N . GLU A 1 105 ? -6.503 -7.707 27.563 1.00 95.06 105 GLU A N 1
ATOM 798 C CA . GLU A 1 105 ? -7.394 -6.801 28.311 1.00 95.06 105 GLU A CA 1
ATOM 799 C C . GLU A 1 105 ? -6.645 -5.670 29.029 1.00 95.06 105 GLU A C 1
ATOM 801 O O . GLU A 1 105 ? -7.158 -4.558 29.123 1.00 95.06 105 GLU A O 1
ATOM 806 N N . GLU A 1 106 ? -5.415 -5.907 29.489 1.00 95.31 106 GLU A N 1
ATOM 807 C CA . GLU A 1 106 ? -4.566 -4.883 30.108 1.00 95.31 106 GLU A CA 1
ATOM 808 C C . GLU A 1 106 ? -4.177 -3.736 29.162 1.00 95.31 106 GLU A C 1
ATOM 810 O O . GLU A 1 106 ? -3.781 -2.668 29.628 1.00 95.31 106 GLU A O 1
ATOM 815 N N . ASN A 1 107 ? -4.318 -3.940 27.851 1.00 96.19 107 ASN A N 1
ATOM 816 C CA . ASN A 1 107 ? -4.066 -2.934 26.828 1.00 96.19 107 ASN A CA 1
ATOM 817 C C . ASN A 1 107 ? -5.354 -2.236 26.361 1.00 96.19 107 ASN A C 1
ATOM 819 O O . ASN A 1 107 ? -5.284 -1.392 25.467 1.00 96.19 107 ASN A O 1
ATOM 823 N N . ALA A 1 108 ? -6.518 -2.571 26.934 1.00 97.50 108 ALA A N 1
ATOM 824 C CA . ALA A 1 108 ? -7.786 -1.927 26.611 1.00 97.50 108 ALA A CA 1
ATOM 825 C C . ALA A 1 108 ? -7.666 -0.395 26.661 1.00 97.50 108 ALA A C 1
ATOM 827 O O . ALA A 1 108 ? -6.998 0.176 27.527 1.00 97.50 108 ALA A O 1
ATOM 828 N N . PHE A 1 109 ? -8.341 0.282 25.737 1.00 98.25 109 PHE A N 1
ATOM 829 C CA . PHE A 1 109 ? -8.169 1.712 25.507 1.00 98.25 109 PHE A CA 1
ATOM 830 C C . PHE A 1 109 ? -9.493 2.465 25.562 1.00 98.25 109 PHE A C 1
ATOM 832 O O . PHE A 1 109 ? -10.570 1.915 25.339 1.00 98.25 109 PHE A O 1
ATOM 839 N N . SER A 1 110 ? -9.385 3.754 25.866 1.00 98.06 110 SER A N 1
ATOM 840 C CA . SER A 1 110 ? -10.489 4.708 25.851 1.00 98.06 110 SER A CA 1
ATOM 841 C C . SER A 1 110 ? -10.629 5.340 24.465 1.00 98.06 110 SER A C 1
ATOM 843 O O . SER A 1 110 ? -9.651 5.491 23.734 1.00 98.06 110 SER A O 1
ATOM 845 N N . THR A 1 111 ? -11.851 5.730 24.110 1.00 98.25 111 THR A N 1
ATOM 846 C CA . THR A 1 111 ? -12.167 6.460 22.869 1.00 98.25 111 THR A CA 1
ATOM 847 C C . THR A 1 111 ? -12.436 7.946 23.115 1.00 98.25 111 THR A C 1
ATOM 849 O O . THR A 1 111 ? -12.830 8.667 22.197 1.00 98.25 111 THR A O 1
ATOM 852 N N . ALA A 1 112 ? -12.225 8.429 24.343 1.00 97.94 112 ALA A N 1
ATOM 853 C CA . ALA A 1 112 ? -12.249 9.853 24.643 1.00 97.94 112 ALA A CA 1
ATOM 854 C C . ALA A 1 112 ? -11.138 10.585 23.856 1.00 97.94 112 ALA A C 1
ATOM 856 O O . ALA A 1 112 ? -10.020 10.070 23.781 1.00 97.94 112 ALA A O 1
ATOM 857 N N . PRO A 1 113 ? -11.404 11.777 23.288 1.00 97.12 113 PRO A N 1
ATOM 858 C CA . PRO A 1 113 ? -10.407 12.524 22.526 1.00 97.12 113 PRO A CA 1
ATOM 859 C C . PRO A 1 113 ? -9.107 12.763 23.303 1.00 97.12 113 PRO A C 1
ATOM 861 O O . PRO A 1 113 ? -9.122 13.119 24.484 1.00 97.12 113 PRO A O 1
ATOM 864 N N . HIS A 1 114 ? -7.973 12.618 22.620 1.00 97.00 114 HIS A N 1
ATOM 865 C CA . HIS A 1 114 ? -6.664 12.934 23.172 1.00 97.00 114 HIS A CA 1
ATOM 866 C C . HIS A 1 114 ? -6.490 14.453 23.260 1.00 97.00 114 HIS A C 1
ATOM 868 O O . HIS A 1 114 ? -6.508 15.147 22.244 1.00 97.00 114 HIS A O 1
ATOM 874 N N . VAL A 1 115 ? -6.306 14.984 24.465 1.00 96.50 115 VAL A N 1
ATOM 875 C CA . VAL A 1 115 ? -6.157 16.427 24.690 1.00 96.50 115 VAL A CA 1
ATOM 876 C C . VAL A 1 115 ? -4.694 16.833 24.525 1.00 96.50 115 VAL A C 1
ATOM 878 O O . VAL A 1 115 ? -3.843 16.409 25.304 1.00 96.50 115 VAL A O 1
ATOM 881 N N . TYR A 1 116 ? -4.408 17.686 23.540 1.00 95.44 116 TYR A N 1
ATOM 882 C CA . TYR A 1 116 ? -3.087 18.297 23.366 1.00 95.44 116 TYR A CA 1
ATOM 883 C C . TYR A 1 116 ? -2.975 19.622 24.124 1.00 95.44 116 TYR A C 1
ATOM 885 O O . TYR A 1 116 ? -1.974 19.870 24.795 1.00 95.44 116 TYR A O 1
ATOM 893 N N . THR A 1 117 ? -3.990 20.479 23.995 1.00 94.06 117 THR A N 1
ATOM 894 C CA . THR A 1 117 ? -4.109 21.776 24.680 1.00 94.06 117 THR A CA 1
ATOM 895 C C . THR A 1 117 ? -5.566 22.019 25.080 1.00 94.06 117 THR A C 1
ATOM 897 O O . THR A 1 117 ? -6.438 21.211 24.766 1.00 94.06 117 THR A O 1
ATOM 900 N N . GLU A 1 118 ? -5.855 23.133 25.756 1.00 91.44 118 GLU A N 1
ATOM 901 C CA . GLU A 1 118 ? -7.234 23.510 26.105 1.00 91.44 118 GLU A CA 1
ATOM 902 C C . GLU A 1 118 ? -8.110 23.755 24.860 1.00 91.44 118 GLU A C 1
ATOM 904 O O . GLU A 1 118 ? -9.320 23.543 24.895 1.00 91.44 118 GLU A O 1
ATOM 909 N N . GLU A 1 119 ? -7.499 24.160 23.744 1.00 92.12 119 GLU A N 1
ATOM 910 C CA . GLU A 1 119 ? -8.169 24.508 22.488 1.00 92.12 119 GLU A CA 1
ATOM 911 C C . GLU A 1 119 ? -8.085 23.414 21.416 1.00 92.12 119 GLU A C 1
ATOM 913 O O . GLU A 1 119 ? -8.784 23.505 20.405 1.00 92.12 119 GLU A O 1
ATOM 918 N N . PHE A 1 120 ? -7.235 22.397 21.601 1.00 94.06 120 PHE A N 1
ATOM 919 C CA . PHE A 1 120 ? -7.036 21.337 20.616 1.00 94.06 120 PHE A CA 1
ATOM 920 C C . PHE A 1 120 ? -7.024 19.944 21.249 1.00 94.06 120 PHE A C 1
ATOM 922 O O . PHE A 1 120 ? -6.179 19.605 22.083 1.00 94.06 120 PHE A O 1
ATOM 929 N N . SER A 1 121 ? -7.938 19.105 20.766 1.00 95.56 121 SER A N 1
ATOM 930 C CA . SER A 1 121 ? -7.985 17.674 21.047 1.00 95.56 121 SER A CA 1
ATOM 931 C C . SER A 1 121 ? -8.109 16.907 19.738 1.00 95.56 121 SER A C 1
ATOM 933 O O . SER A 1 121 ? -8.710 17.402 18.786 1.00 95.56 121 SER A O 1
ATOM 935 N N . ALA A 1 122 ? -7.518 15.720 19.692 1.00 96.25 122 ALA A N 1
ATOM 936 C CA . ALA A 1 122 ? -7.552 14.841 18.539 1.00 96.25 122 ALA A CA 1
ATOM 937 C C . ALA A 1 122 ? -8.496 13.660 18.792 1.00 96.25 122 ALA A C 1
ATOM 939 O O . ALA A 1 122 ? -8.480 13.085 19.887 1.00 96.25 122 ALA A O 1
ATOM 940 N N . PRO A 1 123 ? -9.295 13.253 17.796 1.00 94.94 123 PRO A N 1
ATOM 941 C CA . PRO A 1 123 ? -10.135 12.078 17.926 1.00 94.94 123 PRO A CA 1
ATOM 942 C C . PRO A 1 123 ? -9.279 10.812 17.996 1.00 94.94 123 PRO A C 1
ATOM 944 O O . PRO A 1 123 ? -8.177 10.748 17.437 1.00 94.94 123 PRO A O 1
ATOM 947 N N . ILE A 1 124 ? -9.828 9.786 18.644 1.00 98.25 124 ILE A N 1
ATOM 948 C CA . ILE A 1 124 ? -9.284 8.434 18.557 1.00 98.25 124 ILE A CA 1
ATOM 949 C C . ILE A 1 124 ? -9.736 7.840 17.224 1.00 98.25 124 ILE A C 1
ATOM 951 O O . ILE A 1 124 ? -10.922 7.889 16.882 1.00 98.25 124 ILE A O 1
ATOM 955 N N . ILE A 1 125 ? -8.783 7.318 16.460 1.00 98.50 125 ILE A N 1
ATOM 956 C CA . ILE A 1 125 ? -8.988 6.823 15.104 1.00 98.50 125 ILE A CA 1
ATOM 957 C C . ILE A 1 125 ? -8.571 5.361 14.983 1.00 98.50 125 ILE A C 1
ATOM 959 O O . ILE A 1 125 ? -7.581 4.932 15.573 1.00 98.50 125 ILE A O 1
ATOM 963 N N . LEU A 1 126 ? -9.323 4.623 14.174 1.00 98.75 126 LEU A N 1
ATOM 964 C CA . LEU A 1 126 ? -8.965 3.315 13.652 1.00 98.75 126 LEU A CA 1
ATOM 965 C C . LEU A 1 126 ? -8.497 3.487 12.213 1.00 98.75 126 LEU A C 1
ATOM 967 O O . LEU A 1 126 ? -9.211 4.062 11.390 1.00 98.75 126 LEU A O 1
ATOM 971 N N . SER A 1 127 ? -7.334 2.934 11.902 1.00 98.69 127 SER A N 1
ATOM 972 C CA . SER A 1 127 ? -6.714 2.979 10.583 1.00 98.69 127 SER A CA 1
ATOM 973 C C . SER A 1 127 ? -6.532 1.568 10.062 1.00 98.69 127 SER A C 1
ATOM 975 O O . SER A 1 127 ? -5.891 0.755 10.715 1.00 98.69 127 SER A O 1
ATOM 977 N N . THR A 1 128 ? -7.058 1.258 8.878 1.00 98.62 128 THR A N 1
ATOM 978 C CA . THR A 1 128 ? -6.740 -0.017 8.218 1.00 98.62 128 THR A CA 1
ATOM 979 C C . THR A 1 128 ? -5.279 -0.058 7.808 1.00 98.62 128 THR A C 1
ATOM 981 O O . THR A 1 128 ? -4.731 0.952 7.355 1.00 98.62 128 THR A O 1
ATOM 984 N N . MET A 1 129 ? -4.672 -1.229 7.961 1.00 97.94 129 MET A N 1
ATOM 985 C CA . MET A 1 129 ? -3.247 -1.461 7.759 1.00 97.94 129 MET A CA 1
ATOM 986 C C . MET A 1 129 ? -3.029 -2.628 6.797 1.00 97.94 129 MET A C 1
ATOM 988 O O . MET A 1 129 ? -3.979 -3.274 6.341 1.00 97.94 129 MET A O 1
ATOM 992 N N . HIS A 1 130 ? -1.776 -2.836 6.401 1.00 96.19 130 HIS A N 1
ATOM 993 C CA . HIS A 1 130 ? -1.421 -3.935 5.515 1.00 96.19 130 HIS A CA 1
ATOM 994 C C . HIS A 1 130 ? -1.686 -5.280 6.210 1.00 96.19 130 HIS A C 1
ATOM 996 O O . HIS A 1 130 ? -1.653 -5.395 7.433 1.00 96.19 130 HIS A O 1
ATOM 1002 N N . TRP A 1 131 ? -1.980 -6.309 5.424 1.00 96.31 131 TRP A N 1
ATOM 1003 C CA . TRP A 1 131 ? -2.131 -7.664 5.935 1.00 96.31 131 TRP A CA 1
ATOM 1004 C C . TRP A 1 131 ? -0.780 -8.213 6.382 1.00 96.31 131 TRP A C 1
ATOM 1006 O O . TRP A 1 131 ? 0.235 -7.989 5.721 1.00 96.31 131 TRP A O 1
ATOM 1016 N N . TRP A 1 132 ? -0.781 -8.989 7.462 1.00 93.25 132 TRP A N 1
ATOM 1017 C CA . TRP A 1 132 ? 0.381 -9.799 7.811 1.00 93.25 132 TRP A CA 1
ATOM 1018 C C . TRP A 1 132 ? 0.551 -10.964 6.837 1.00 93.25 132 TRP A C 1
ATOM 1020 O O . TRP A 1 132 ? -0.422 -11.461 6.253 1.00 93.25 132 TRP A O 1
ATOM 1030 N N . SER A 1 133 ? 1.797 -11.411 6.696 1.00 89.12 133 SER A N 1
ATOM 1031 C CA . SER A 1 133 ? 2.139 -12.548 5.852 1.00 89.12 133 SER A CA 1
ATOM 1032 C C . SER A 1 133 ? 1.438 -13.833 6.310 1.00 89.12 133 SER A C 1
ATOM 1034 O O . SER A 1 133 ? 1.170 -14.048 7.494 1.00 89.12 133 SER A O 1
ATOM 1036 N N . GLY A 1 134 ? 1.109 -14.696 5.348 1.00 89.81 134 GLY A N 1
ATOM 1037 C CA . GLY A 1 134 ? 0.441 -15.979 5.596 1.00 89.81 134 GLY A CA 1
ATOM 1038 C C . GLY A 1 134 ? -1.086 -15.899 5.642 1.00 89.81 134 GLY A C 1
ATOM 1039 O O . GLY A 1 134 ? -1.756 -16.913 5.834 1.00 89.81 134 GLY A O 1
ATOM 1040 N N . SER A 1 135 ? -1.682 -14.729 5.397 1.00 90.06 135 SER A N 1
ATOM 1041 C CA . SER A 1 135 ? -3.144 -14.571 5.329 1.00 90.06 135 SER A CA 1
ATOM 1042 C C . SER A 1 135 ? -3.813 -15.499 4.295 1.00 90.06 135 SER A C 1
ATOM 1044 O O . SER A 1 135 ? -4.939 -15.969 4.478 1.00 90.06 135 SER A O 1
ATOM 1046 N N . THR A 1 136 ? -3.099 -15.834 3.220 1.00 91.75 136 THR A N 1
ATOM 1047 C CA . THR A 1 136 ? -3.552 -16.718 2.140 1.00 91.75 136 THR A CA 1
ATOM 1048 C C . THR A 1 136 ? -3.366 -18.211 2.431 1.00 91.75 136 THR A C 1
ATOM 1050 O O . THR A 1 136 ? -3.787 -19.043 1.617 1.00 91.75 136 THR A O 1
ATOM 1053 N N . ASP A 1 137 ? -2.846 -18.597 3.601 1.00 89.56 137 ASP A N 1
ATOM 1054 C CA . ASP A 1 137 ? -2.856 -19.996 4.060 1.00 89.56 137 ASP A CA 1
ATOM 1055 C C . ASP A 1 137 ? -4.285 -20.527 4.232 1.00 89.56 137 ASP A C 1
ATOM 1057 O O . ASP A 1 137 ? -4.553 -21.712 4.015 1.00 89.56 137 ASP A O 1
ATOM 1061 N N . ALA A 1 138 ? -5.236 -19.630 4.513 1.00 87.12 138 ALA A N 1
ATOM 1062 C CA . ALA A 1 138 ? -6.661 -19.934 4.563 1.00 87.12 138 ALA A CA 1
ATOM 1063 C C . ALA A 1 138 ? -7.261 -20.308 3.190 1.00 87.12 138 ALA A C 1
ATOM 1065 O O . ALA A 1 138 ? -8.337 -20.913 3.126 1.00 87.12 138 ALA A O 1
ATOM 1066 N N . VAL A 1 139 ? -6.586 -19.995 2.074 1.00 84.88 139 VAL A N 1
ATOM 1067 C CA . VAL A 1 139 ? -7.064 -20.359 0.734 1.00 84.88 139 VAL A CA 1
ATOM 1068 C C . VAL A 1 139 ? -6.998 -21.879 0.579 1.00 84.88 139 VAL A C 1
ATOM 1070 O O . VAL A 1 139 ? -5.928 -22.501 0.578 1.00 84.88 139 VAL A O 1
ATOM 1073 N N . ARG A 1 140 ? -8.162 -22.503 0.394 1.00 78.62 140 ARG A N 1
ATOM 1074 C CA . ARG A 1 140 ? -8.294 -23.966 0.355 1.00 78.62 140 ARG A CA 1
ATOM 1075 C C . ARG A 1 140 ? -7.540 -24.581 -0.836 1.00 78.62 140 ARG A C 1
ATOM 1077 O O . ARG A 1 140 ? -7.498 -24.025 -1.930 1.00 78.62 140 ARG A O 1
ATOM 1084 N N . GLY A 1 141 ? -6.955 -25.762 -0.626 1.00 69.88 141 GLY A N 1
ATOM 1085 C CA . GLY A 1 141 ? -6.493 -26.650 -1.705 1.00 69.88 141 GLY A CA 1
ATOM 1086 C C . GLY A 1 141 ? -5.210 -26.259 -2.453 1.00 69.88 141 GLY A C 1
ATOM 1087 O O . GLY A 1 141 ? -4.986 -26.776 -3.540 1.00 69.88 141 GLY A O 1
ATOM 1088 N N . ARG A 1 142 ? -4.354 -25.374 -1.915 1.00 66.56 142 ARG A N 1
ATOM 1089 C CA . ARG A 1 142 ? -3.156 -24.840 -2.617 1.00 66.56 142 ARG A CA 1
ATOM 1090 C C . ARG A 1 142 ? -3.457 -24.173 -3.980 1.00 66.56 142 ARG A C 1
ATOM 1092 O O . ARG A 1 142 ? -2.548 -23.980 -4.779 1.00 66.56 142 ARG A O 1
ATOM 1099 N N . HIS A 1 143 ? -4.712 -23.806 -4.248 1.00 82.06 143 HIS A N 1
ATOM 1100 C CA . HIS A 1 143 ? -5.129 -23.101 -5.464 1.00 82.06 143 HIS A CA 1
ATOM 1101 C C . HIS A 1 143 ? -4.749 -21.617 -5.456 1.00 82.06 143 HIS A C 1
ATOM 1103 O O . HIS A 1 143 ? -4.623 -21.024 -4.385 1.00 82.06 143 HIS A O 1
ATOM 1109 N N . ASP A 1 144 ? -4.613 -21.026 -6.643 1.00 89.94 144 ASP A N 1
ATOM 1110 C CA . ASP A 1 144 ? -4.429 -19.582 -6.823 1.00 89.94 144 ASP A CA 1
ATOM 1111 C C . ASP A 1 144 ? -5.724 -18.830 -6.468 1.00 89.94 144 ASP A C 1
ATOM 1113 O O . ASP A 1 144 ? -6.821 -19.311 -6.765 1.00 89.94 144 ASP A O 1
ATOM 1117 N N . GLY A 1 145 ? -5.606 -17.653 -5.853 1.00 91.75 145 GLY A N 1
ATOM 1118 C CA . GLY A 1 145 ? -6.747 -16.819 -5.468 1.00 91.75 145 GLY A CA 1
ATOM 1119 C C . GLY A 1 145 ? -6.604 -16.145 -4.109 1.00 91.75 145 GLY A C 1
ATOM 1120 O O . GLY A 1 145 ? -5.557 -16.210 -3.466 1.00 91.75 145 GLY A O 1
ATOM 1121 N N . SER A 1 146 ? -7.674 -15.479 -3.692 1.00 93.19 146 SER A N 1
ATOM 1122 C CA . SER A 1 146 ? -7.790 -14.777 -2.417 1.00 93.19 146 SER A CA 1
ATOM 1123 C C . SER A 1 146 ? -8.570 -15.581 -1.370 1.00 93.19 146 SER A C 1
ATOM 1125 O O . SER A 1 146 ? -9.380 -16.444 -1.710 1.00 93.19 146 SER A O 1
ATOM 1127 N N . LEU A 1 147 ? -8.334 -15.284 -0.087 1.00 90.44 147 LEU A N 1
ATOM 1128 C CA . LEU A 1 147 ? -9.062 -15.872 1.041 1.00 90.44 147 LEU A CA 1
ATOM 1129 C C . LEU A 1 147 ? -10.535 -15.433 1.118 1.00 90.44 147 LEU A C 1
ATOM 1131 O O . LEU A 1 147 ? -11.344 -16.156 1.692 1.00 90.44 147 LEU A O 1
ATOM 1135 N N . GLY A 1 148 ? -10.872 -14.271 0.548 1.00 91.19 148 GLY A N 1
ATOM 1136 C CA . GLY A 1 148 ? -12.212 -13.684 0.621 1.00 91.19 148 GLY A CA 1
ATOM 1137 C C . GLY A 1 148 ? -12.770 -13.345 -0.755 1.00 91.19 148 GLY A C 1
ATOM 1138 O O . GLY A 1 148 ? -13.756 -13.935 -1.194 1.00 91.19 148 GLY A O 1
ATOM 1139 N N . SER A 1 149 ? -12.127 -12.411 -1.456 1.00 94.31 149 SER A N 1
ATOM 1140 C CA . SER A 1 149 ? -12.576 -11.942 -2.766 1.00 94.31 149 SER A CA 1
ATOM 1141 C C . SER A 1 149 ? -11.403 -11.606 -3.671 1.00 94.31 149 SER A C 1
ATOM 1143 O O . SER A 1 149 ? -10.439 -10.965 -3.265 1.00 94.31 149 SER A O 1
ATOM 1145 N N . ASN A 1 150 ? -11.513 -11.996 -4.937 1.00 94.94 150 ASN A N 1
ATOM 1146 C CA . ASN A 1 150 ? -10.524 -11.643 -5.948 1.00 94.94 150 ASN A CA 1
ATOM 1147 C C . ASN A 1 150 ? -10.712 -10.218 -6.492 1.00 94.94 150 ASN A C 1
ATOM 1149 O O . ASN A 1 150 ? -9.860 -9.763 -7.243 1.00 94.94 150 ASN A O 1
ATOM 1153 N N . THR A 1 151 ? -11.805 -9.513 -6.180 1.00 96.31 151 THR A N 1
ATOM 1154 C CA . THR A 1 151 ? -12.176 -8.283 -6.909 1.00 96.31 151 THR A CA 1
ATOM 1155 C C . THR A 1 151 ? -12.508 -7.085 -6.029 1.00 96.31 151 THR A C 1
ATOM 1157 O O . THR A 1 151 ? -12.712 -6.000 -6.559 1.00 96.31 151 THR A O 1
ATOM 1160 N N . ASP A 1 152 ? -12.609 -7.247 -4.709 1.00 96.94 152 ASP A N 1
ATOM 1161 C CA . ASP A 1 152 ? -13.068 -6.166 -3.822 1.00 96.94 152 ASP A CA 1
ATOM 1162 C C . ASP A 1 152 ? -11.985 -5.143 -3.458 1.00 96.94 152 ASP A C 1
ATOM 1164 O O . ASP A 1 152 ? -12.294 -4.105 -2.877 1.00 96.94 152 ASP A O 1
ATOM 1168 N N . GLY A 1 153 ? -10.726 -5.429 -3.793 1.00 97.38 153 GLY A N 1
ATOM 1169 C CA . GLY A 1 153 ? -9.603 -4.559 -3.470 1.00 97.38 153 GLY A CA 1
ATOM 1170 C C . GLY A 1 153 ? -9.189 -4.601 -1.994 1.00 97.38 153 GLY A C 1
ATOM 1171 O O . GLY A 1 153 ? -8.422 -3.737 -1.573 1.00 97.38 153 GLY A O 1
ATOM 1172 N N . LYS A 1 154 ? -9.699 -5.544 -1.189 1.00 97.94 154 LYS A N 1
ATOM 1173 C CA . LYS A 1 154 ? -9.470 -5.592 0.268 1.00 97.94 154 LYS A CA 1
ATOM 1174 C C . LYS A 1 154 ? -8.593 -6.740 0.727 1.00 97.94 154 LYS A C 1
ATOM 1176 O O . LYS A 1 154 ? -8.020 -6.669 1.811 1.00 97.94 154 LYS A O 1
ATOM 1181 N N . HIS A 1 155 ? -8.481 -7.782 -0.087 1.00 97.12 155 HIS A N 1
ATOM 1182 C CA . HIS A 1 155 ? -7.807 -9.009 0.296 1.00 97.12 155 HIS A CA 1
ATOM 1183 C C . HIS A 1 155 ? -6.536 -9.244 -0.526 1.00 97.12 155 HIS A C 1
ATOM 1185 O O . HIS A 1 155 ? -6.555 -9.065 -1.748 1.00 97.12 155 HIS A O 1
ATOM 1191 N N . PRO A 1 156 ? -5.452 -9.728 0.098 1.00 95.94 156 PRO A N 1
ATOM 1192 C CA . PRO A 1 156 ? -4.323 -10.288 -0.625 1.00 95.94 156 PRO A CA 1
ATOM 1193 C C . PRO A 1 156 ? -4.744 -11.540 -1.393 1.00 95.94 156 PRO A C 1
ATOM 1195 O O . PRO A 1 156 ? -5.812 -12.130 -1.178 1.00 95.94 156 PRO A O 1
ATOM 1198 N N . TYR A 1 157 ? -3.880 -11.957 -2.307 1.00 94.56 157 TYR A N 1
ATOM 1199 C CA . TYR A 1 157 ? -4.072 -13.173 -3.080 1.00 94.56 157 TYR A CA 1
ATOM 1200 C C . TYR A 1 157 ? -2.773 -13.956 -3.161 1.00 94.56 157 TYR A C 1
ATOM 1202 O O . TYR A 1 157 ? -1.687 -13.407 -2.987 1.00 94.56 157 TYR A O 1
ATOM 1210 N N . ARG A 1 158 ? -2.879 -15.244 -3.485 1.00 92.88 158 ARG A N 1
ATOM 1211 C CA . ARG A 1 158 ? -1.722 -16.064 -3.823 1.00 92.88 158 ARG A CA 1
ATOM 1212 C C . ARG A 1 158 ? -1.761 -16.564 -5.254 1.00 92.88 158 ARG A C 1
ATOM 1214 O O . ARG A 1 158 ? -2.823 -16.900 -5.776 1.00 92.88 158 ARG A O 1
ATOM 1221 N N . VAL A 1 159 ? -0.587 -16.668 -5.861 1.00 91.06 159 VAL A N 1
ATOM 1222 C CA . VAL A 1 159 ? -0.380 -17.315 -7.158 1.00 91.06 159 VAL A CA 1
ATOM 1223 C C . VAL A 1 159 ? 0.854 -18.200 -7.064 1.00 91.06 159 VAL A C 1
ATOM 1225 O O . VAL A 1 159 ? 1.905 -17.765 -6.600 1.00 91.06 159 VAL A O 1
ATOM 1228 N N . GLN A 1 160 ? 0.730 -19.457 -7.490 1.00 87.25 160 GLN A N 1
ATOM 1229 C CA . GLN A 1 160 ? 1.788 -20.470 -7.433 1.00 87.25 160 GLN A CA 1
ATOM 1230 C C . GLN A 1 160 ? 2.364 -20.649 -6.021 1.00 87.25 160 GLN A C 1
ATOM 1232 O O . GLN A 1 160 ? 3.564 -20.843 -5.838 1.00 87.25 160 GLN A O 1
ATOM 1237 N N . GLY A 1 161 ? 1.485 -20.577 -5.018 1.00 87.62 161 GLY A N 1
ATOM 1238 C CA . GLY A 1 161 ? 1.849 -20.738 -3.611 1.00 87.62 161 GLY A CA 1
ATOM 1239 C C . GLY A 1 161 ? 2.588 -19.549 -2.994 1.00 87.62 161 GLY A C 1
ATOM 1240 O O . GLY A 1 161 ? 3.063 -19.687 -1.875 1.00 87.62 161 GLY A O 1
ATOM 1241 N N . ARG A 1 162 ? 2.689 -18.407 -3.686 1.00 89.38 162 ARG A N 1
ATOM 1242 C CA . ARG A 1 162 ? 3.249 -17.164 -3.138 1.00 89.38 162 ARG A CA 1
ATOM 1243 C C . ARG A 1 162 ? 2.164 -16.125 -2.936 1.00 89.38 162 ARG A C 1
ATOM 1245 O O . ARG A 1 162 ? 1.340 -15.941 -3.828 1.00 89.38 162 ARG A O 1
ATOM 1252 N N . GLU A 1 163 ? 2.188 -15.471 -1.786 1.00 92.75 163 GLU A N 1
ATOM 1253 C CA . GLU A 1 163 ? 1.295 -14.373 -1.427 1.00 92.75 163 GLU A CA 1
ATOM 1254 C C . GLU A 1 163 ? 1.762 -13.052 -2.050 1.00 92.75 163 GLU A C 1
ATOM 1256 O O . GLU A 1 163 ? 2.959 -12.798 -2.175 1.00 92.75 163 GLU A O 1
ATOM 1261 N N . TYR A 1 164 ? 0.808 -12.221 -2.460 1.00 93.19 164 TYR A N 1
ATOM 1262 C CA . TYR A 1 164 ? 1.037 -10.925 -3.083 1.00 93.19 164 TYR A CA 1
ATOM 1263 C C . TYR A 1 164 ? -0.022 -9.915 -2.635 1.00 93.19 164 TYR A C 1
ATOM 1265 O O . TYR A 1 164 ? -1.133 -10.280 -2.241 1.00 93.19 164 TYR A O 1
ATOM 1273 N N . MET A 1 165 ? 0.303 -8.630 -2.804 1.00 94.38 165 MET A N 1
ATOM 1274 C CA . MET A 1 165 ? -0.631 -7.510 -2.657 1.00 94.38 165 MET A CA 1
ATOM 1275 C C . MET A 1 165 ? -1.282 -7.432 -1.271 1.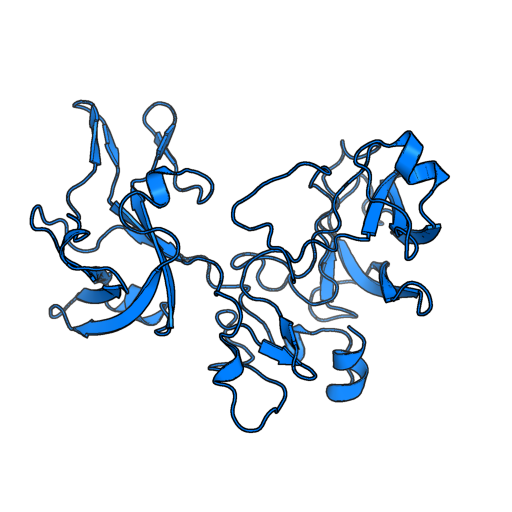00 94.38 165 MET A C 1
ATOM 1277 O O . MET A 1 165 ? -2.502 -7.330 -1.149 1.00 94.38 165 MET A O 1
ATOM 1281 N N . VAL A 1 166 ? -0.455 -7.463 -0.224 1.00 95.62 166 VAL A N 1
ATOM 1282 C CA . VAL A 1 166 ? -0.886 -7.359 1.183 1.00 95.62 166 VAL A CA 1
ATOM 1283 C C . VAL A 1 166 ? -1.268 -5.937 1.610 1.00 95.62 166 VAL A C 1
ATOM 1285 O O . VAL A 1 166 ? -1.791 -5.748 2.699 1.00 95.62 166 VAL A O 1
ATOM 1288 N N . GLY A 1 167 ? -1.083 -4.930 0.755 1.00 96.19 167 GLY A N 1
ATOM 1289 C CA . GLY A 1 167 ? -1.453 -3.539 1.052 1.00 96.19 167 GLY A CA 1
ATOM 1290 C C . GLY A 1 167 ? -0.278 -2.617 1.370 1.00 96.19 167 GLY A C 1
ATOM 1291 O O . GLY A 1 167 ? -0.503 -1.452 1.692 1.00 96.19 167 GLY A O 1
ATOM 1292 N N . GLY A 1 168 ? 0.951 -3.106 1.214 1.00 95.88 168 GLY A N 1
ATOM 1293 C CA . GLY A 1 168 ? 2.176 -2.311 1.169 1.00 95.88 168 GLY A CA 1
ATOM 1294 C C . GLY A 1 168 ? 3.012 -2.655 -0.066 1.00 95.88 168 GLY A C 1
ATOM 1295 O O . GLY A 1 168 ? 2.781 -3.675 -0.722 1.00 95.88 168 GLY A O 1
ATOM 1296 N N . TYR A 1 169 ? 3.986 -1.800 -0.366 1.00 95.75 169 TYR A N 1
ATOM 1297 C CA . TYR A 1 169 ? 4.977 -2.040 -1.401 1.00 95.75 169 TYR A CA 1
ATOM 1298 C C . TYR A 1 169 ? 5.810 -3.269 -1.076 1.00 95.75 169 TYR A C 1
ATOM 1300 O O . TYR A 1 169 ? 6.218 -3.468 0.066 1.00 95.75 169 TYR A O 1
ATOM 1308 N N . ILE A 1 170 ? 6.141 -4.028 -2.114 1.00 93.75 170 ILE A N 1
ATOM 1309 C CA . ILE A 1 170 ? 7.208 -5.023 -2.050 1.00 93.75 170 ILE A CA 1
ATOM 1310 C C . ILE A 1 170 ? 8.514 -4.331 -2.438 1.00 93.75 170 ILE A C 1
ATOM 1312 O O . ILE A 1 170 ? 8.629 -3.816 -3.555 1.00 93.75 170 ILE A O 1
ATOM 1316 N N . VAL A 1 171 ? 9.495 -4.325 -1.536 1.00 93.56 171 VAL A N 1
ATOM 1317 C CA . VAL A 1 171 ? 10.849 -3.836 -1.826 1.00 93.56 171 VAL A CA 1
ATOM 1318 C C . VAL A 1 171 ? 11.642 -4.952 -2.510 1.00 93.56 171 VAL A C 1
ATOM 1320 O O . VAL A 1 171 ? 11.949 -5.969 -1.890 1.00 93.56 171 VAL A O 1
ATOM 1323 N N . ALA A 1 172 ? 12.005 -4.787 -3.785 1.00 92.19 172 ALA A N 1
ATOM 1324 C CA . ALA A 1 172 ? 12.866 -5.759 -4.462 1.00 92.19 172 ALA A CA 1
ATOM 1325 C C . ALA A 1 172 ? 14.338 -5.552 -4.063 1.00 92.19 172 ALA A C 1
ATOM 1327 O O . ALA A 1 172 ? 15.052 -4.787 -4.704 1.00 92.19 172 ALA A O 1
ATOM 1328 N N . SER A 1 173 ? 14.795 -6.240 -3.012 1.00 86.25 173 SER A N 1
ATOM 1329 C CA . SER A 1 173 ? 16.098 -6.002 -2.360 1.00 86.25 173 SER A CA 1
ATOM 1330 C C . SER A 1 173 ? 17.321 -6.073 -3.283 1.00 86.25 173 SER A C 1
ATOM 1332 O O . SER A 1 173 ? 18.298 -5.366 -3.054 1.00 86.25 173 SER A O 1
ATOM 1334 N N . ASP A 1 174 ? 17.272 -6.887 -4.339 1.00 92.69 174 ASP A N 1
ATOM 1335 C CA . ASP A 1 174 ? 18.378 -7.024 -5.294 1.00 92.69 174 ASP A CA 1
ATOM 1336 C C . ASP A 1 174 ? 18.336 -5.994 -6.431 1.00 92.69 174 ASP A C 1
ATOM 1338 O O . ASP A 1 174 ? 19.253 -5.962 -7.244 1.00 92.69 174 ASP A O 1
ATOM 1342 N N . THR A 1 175 ? 17.285 -5.177 -6.548 1.00 95.38 175 THR A N 1
ATOM 1343 C CA . THR A 1 175 ? 17.068 -4.293 -7.703 1.00 95.38 175 THR A CA 1
ATOM 1344 C C . THR A 1 175 ? 16.962 -2.834 -7.276 1.00 95.38 175 THR A C 1
ATOM 1346 O O . THR A 1 175 ? 16.228 -2.487 -6.356 1.00 95.38 175 THR A O 1
ATOM 1349 N N . VAL A 1 176 ? 17.653 -1.955 -7.997 1.00 97.06 176 VAL A N 1
ATOM 1350 C CA . VAL A 1 176 ? 17.564 -0.502 -7.825 1.00 97.06 176 VAL A CA 1
ATOM 1351 C C . VAL A 1 176 ? 17.357 0.186 -9.169 1.00 97.06 176 VAL A C 1
ATOM 1353 O O . VAL A 1 176 ? 17.680 -0.356 -10.229 1.00 97.06 176 VAL A O 1
ATOM 1356 N N . MET A 1 177 ? 16.819 1.400 -9.121 1.00 97.44 177 MET A N 1
ATOM 1357 C CA . MET A 1 177 ? 16.756 2.294 -10.270 1.00 97.44 177 MET A CA 1
ATOM 1358 C C . MET A 1 177 ? 17.825 3.369 -10.161 1.00 97.44 177 MET A C 1
ATOM 1360 O O . MET A 1 177 ? 17.993 3.991 -9.115 1.00 97.44 177 MET A O 1
ATOM 1364 N N . ASP A 1 178 ? 18.488 3.635 -11.275 1.00 97.94 178 ASP A N 1
ATOM 1365 C CA . ASP A 1 178 ? 19.447 4.716 -11.424 1.00 97.94 178 ASP A CA 1
ATOM 1366 C C . ASP A 1 178 ? 18.864 5.770 -12.372 1.00 97.94 178 ASP A C 1
ATOM 1368 O O . ASP A 1 178 ? 18.736 5.549 -13.583 1.00 97.94 178 ASP A O 1
ATOM 1372 N N . LEU A 1 179 ? 18.456 6.905 -11.803 1.00 97.38 179 LEU A N 1
ATOM 1373 C CA . LEU A 1 179 ? 17.798 7.982 -12.537 1.00 97.38 179 LEU A CA 1
ATOM 1374 C C . LEU A 1 179 ? 18.780 8.701 -13.465 1.00 97.38 179 LEU A C 1
ATOM 1376 O O . LEU A 1 179 ? 19.896 9.041 -13.064 1.00 97.38 179 LEU A O 1
ATOM 1380 N N . GLN A 1 180 ? 18.337 8.965 -14.691 1.00 96.88 180 GLN A N 1
ATOM 1381 C CA . GLN A 1 180 ? 19.112 9.668 -15.706 1.00 96.88 180 GLN A CA 1
ATOM 1382 C C . GLN A 1 180 ? 18.559 11.079 -15.947 1.00 96.88 180 GLN A C 1
ATOM 1384 O O . GLN A 1 180 ? 17.394 11.380 -15.673 1.00 96.88 180 GLN A O 1
ATOM 1389 N N . ALA A 1 181 ? 19.407 11.951 -16.498 1.00 95.75 181 ALA A N 1
ATOM 1390 C CA . ALA A 1 181 ? 19.070 13.354 -16.737 1.00 95.75 181 ALA A CA 1
ATOM 1391 C C . ALA A 1 181 ? 17.940 13.553 -17.765 1.00 95.75 181 ALA A C 1
ATOM 1393 O O . ALA A 1 181 ? 17.281 14.587 -17.751 1.00 95.75 181 ALA A O 1
ATOM 1394 N N . ASP A 1 182 ? 17.715 12.569 -18.636 1.00 95.25 182 ASP A N 1
ATOM 1395 C CA . ASP A 1 182 ? 16.654 12.541 -19.648 1.00 95.25 182 ASP A CA 1
ATOM 1396 C C . ASP A 1 182 ? 15.363 11.860 -19.150 1.00 95.25 182 ASP A C 1
ATOM 1398 O O . ASP A 1 182 ? 14.511 11.485 -19.952 1.00 95.25 182 ASP A O 1
ATOM 1402 N N . TYR A 1 183 ? 15.223 11.686 -17.830 1.00 96.12 183 TYR A N 1
ATOM 1403 C CA . TYR A 1 183 ? 14.107 11.024 -17.143 1.00 96.12 183 TYR A CA 1
ATOM 1404 C C . TYR A 1 183 ? 13.979 9.513 -17.364 1.00 96.12 183 TYR A C 1
ATOM 1406 O O . TYR A 1 183 ? 13.123 8.875 -16.732 1.00 96.12 183 TYR A O 1
ATOM 1414 N N . THR A 1 184 ? 14.853 8.911 -18.172 1.00 96.94 184 THR A N 1
ATOM 1415 C CA . THR A 1 184 ? 14.978 7.453 -18.220 1.00 96.94 184 THR A CA 1
ATOM 1416 C C . THR A 1 184 ? 15.562 6.923 -16.911 1.00 96.94 184 THR A C 1
ATOM 1418 O O . THR A 1 184 ? 16.130 7.663 -16.098 1.00 96.94 184 THR A O 1
ATOM 1421 N N . LYS A 1 185 ? 15.371 5.629 -16.645 1.00 97.88 185 LYS A N 1
ATOM 1422 C CA . LYS A 1 185 ? 15.843 5.000 -15.404 1.00 97.88 185 LYS A CA 1
ATOM 1423 C C . LYS A 1 185 ? 16.490 3.675 -15.749 1.00 97.88 185 LYS A C 1
ATOM 1425 O O . LYS A 1 185 ? 15.822 2.779 -16.265 1.00 97.88 185 LYS A O 1
ATOM 1430 N N . LYS A 1 186 ? 17.788 3.557 -15.491 1.00 98.31 186 LYS A N 1
ATOM 1431 C CA . LYS A 1 186 ? 18.486 2.279 -15.627 1.00 98.31 186 LYS A CA 1
ATOM 1432 C C . LYS A 1 186 ? 18.066 1.356 -14.502 1.00 98.31 186 LYS A C 1
ATOM 1434 O O . LYS A 1 186 ? 17.873 1.806 -13.374 1.00 98.31 186 LYS A O 1
ATOM 1439 N N . VAL A 1 187 ? 17.944 0.078 -14.810 1.00 98.38 187 VAL A N 1
ATOM 1440 C CA . VAL A 1 187 ? 17.534 -0.948 -13.857 1.00 98.38 187 VAL A CA 1
ATOM 1441 C C . VAL A 1 187 ? 18.754 -1.791 -13.559 1.00 98.38 187 VAL A C 1
ATOM 1443 O O . VAL A 1 187 ? 19.268 -2.484 -14.435 1.00 98.38 187 VAL A O 1
ATOM 1446 N N . LEU A 1 188 ? 19.245 -1.678 -12.329 1.00 98.38 188 LEU A N 1
ATOM 1447 C CA . LEU A 1 188 ? 20.477 -2.314 -11.892 1.00 98.38 188 LEU A CA 1
ATOM 1448 C C . LEU A 1 188 ? 20.144 -3.423 -10.898 1.00 98.38 188 LEU A C 1
ATOM 1450 O O . LEU A 1 188 ? 19.439 -3.180 -9.918 1.00 98.38 188 LEU A O 1
ATOM 1454 N N . VAL A 1 189 ? 20.669 -4.624 -11.131 1.00 97.81 189 VAL A N 1
ATOM 1455 C CA . VAL A 1 189 ? 20.447 -5.793 -10.269 1.00 97.81 189 VAL A CA 1
ATOM 1456 C C . VAL A 1 189 ? 21.760 -6.263 -9.662 1.00 97.81 189 VAL A C 1
ATOM 1458 O O . VAL A 1 189 ? 22.746 -6.433 -10.380 1.00 97.81 189 VAL A O 1
ATOM 1461 N N . ALA A 1 190 ? 21.766 -6.501 -8.352 1.00 96.88 190 ALA A N 1
ATOM 1462 C CA . ALA A 1 190 ? 22.866 -7.125 -7.633 1.00 96.88 190 ALA A CA 1
ATOM 1463 C C . ALA A 1 190 ? 23.019 -8.589 -8.087 1.00 96.88 190 ALA A C 1
ATOM 1465 O O . ALA A 1 190 ? 22.122 -9.404 -7.857 1.00 96.88 190 ALA A O 1
ATOM 1466 N N . PRO A 1 191 ? 24.137 -8.974 -8.730 1.00 95.12 191 PRO A N 1
ATOM 1467 C CA . PRO A 1 191 ? 24.365 -10.365 -9.087 1.00 95.12 191 PRO A CA 1
ATOM 1468 C C . PRO A 1 191 ? 24.477 -11.239 -7.838 1.00 95.12 191 PRO A C 1
ATOM 1470 O O . PRO A 1 191 ? 24.956 -10.803 -6.790 1.00 95.12 191 PRO A O 1
ATOM 1473 N N . LYS A 1 192 ? 24.121 -12.519 -7.965 1.00 91.88 192 LYS A N 1
ATOM 1474 C CA . LYS A 1 192 ? 24.258 -13.483 -6.869 1.00 91.88 192 LYS A CA 1
ATOM 1475 C C . LYS A 1 192 ? 25.675 -13.460 -6.277 1.00 91.88 192 LYS A C 1
ATOM 1477 O O . LYS A 1 192 ? 26.651 -13.717 -6.978 1.00 91.88 192 LYS A O 1
ATOM 1482 N N . GLY A 1 193 ? 25.762 -13.235 -4.967 1.00 93.12 193 GLY A N 1
ATOM 1483 C CA . GLY A 1 193 ? 27.024 -13.197 -4.222 1.00 93.12 193 GLY A CA 1
ATOM 1484 C C . GLY A 1 193 ? 27.707 -11.826 -4.186 1.00 93.12 193 GLY A C 1
ATOM 1485 O O . GLY A 1 193 ? 28.714 -11.685 -3.496 1.00 93.12 193 GLY A O 1
ATOM 1486 N N . VAL A 1 194 ? 27.168 -10.818 -4.875 1.00 95.44 194 VAL A N 1
ATOM 1487 C CA . VAL A 1 194 ? 27.582 -9.421 -4.706 1.00 95.44 194 VAL A CA 1
ATOM 1488 C C . VAL A 1 194 ? 26.897 -8.858 -3.465 1.00 95.44 194 VAL A C 1
ATOM 1490 O O . VAL A 1 194 ? 25.690 -8.998 -3.293 1.00 95.44 194 VAL A O 1
ATOM 1493 N N . ALA A 1 195 ? 27.678 -8.240 -2.579 1.00 95.38 195 ALA A N 1
ATOM 1494 C CA . ALA A 1 195 ? 27.139 -7.599 -1.388 1.00 95.38 195 ALA A CA 1
ATOM 1495 C C . ALA A 1 195 ? 26.314 -6.363 -1.766 1.00 95.38 195 ALA A C 1
ATOM 1497 O O . ALA A 1 195 ? 26.737 -5.563 -2.607 1.00 95.38 195 ALA A O 1
ATOM 1498 N N . HIS A 1 196 ? 25.168 -6.187 -1.107 1.00 94.00 196 HIS A N 1
ATOM 1499 C CA . HIS A 1 196 ? 24.362 -4.986 -1.283 1.00 94.00 196 HIS A CA 1
ATOM 1500 C C . HIS A 1 196 ? 25.107 -3.743 -0.797 1.00 94.00 196 HIS A C 1
ATOM 1502 O O . HIS A 1 196 ? 25.875 -3.783 0.167 1.00 94.00 196 HIS A O 1
ATOM 1508 N N . SER A 1 197 ? 24.870 -2.622 -1.470 1.00 94.25 197 SER A N 1
ATOM 1509 C CA . SER A 1 197 ? 25.448 -1.329 -1.122 1.00 94.25 197 SER A CA 1
ATOM 1510 C C . SER A 1 197 ? 24.401 -0.231 -1.240 1.00 94.25 197 SER A C 1
ATOM 1512 O O . SER A 1 197 ? 23.491 -0.327 -2.055 1.00 94.25 197 SER A O 1
ATOM 1514 N N . ASN A 1 198 ? 24.564 0.830 -0.454 1.00 92.62 198 ASN A N 1
ATOM 1515 C CA . ASN A 1 198 ? 23.822 2.084 -0.583 1.00 92.62 198 ASN A CA 1
ATOM 1516 C C . ASN A 1 198 ? 24.674 3.210 -1.200 1.00 92.62 198 ASN A C 1
ATOM 1518 O O . ASN A 1 198 ? 24.246 4.360 -1.228 1.00 92.62 198 ASN A O 1
ATOM 1522 N N . ALA A 1 199 ? 25.890 2.901 -1.663 1.00 95.69 199 ALA A N 1
ATOM 1523 C CA . ALA A 1 199 ? 26.779 3.866 -2.292 1.00 95.69 199 ALA A CA 1
ATOM 1524 C C . ALA A 1 199 ? 26.631 3.818 -3.817 1.00 95.69 199 ALA A C 1
ATOM 1526 O O . ALA A 1 199 ? 26.972 2.814 -4.447 1.00 95.69 199 ALA A O 1
ATOM 1527 N N . ASP A 1 200 ? 26.200 4.930 -4.417 1.00 96.19 200 ASP A N 1
ATOM 1528 C CA . ASP A 1 200 ? 25.937 5.055 -5.857 1.00 96.19 200 ASP A CA 1
ATOM 1529 C C . ASP A 1 200 ? 27.086 4.538 -6.736 1.00 96.19 200 ASP A C 1
ATOM 1531 O O . ASP A 1 200 ? 26.855 3.807 -7.698 1.00 96.19 200 ASP A O 1
ATOM 1535 N N . ALA A 1 201 ? 28.335 4.890 -6.413 1.00 96.69 201 ALA A N 1
ATOM 1536 C CA . ALA A 1 201 ? 29.504 4.471 -7.191 1.00 96.69 201 ALA A CA 1
ATOM 1537 C C . ALA A 1 201 ? 29.754 2.954 -7.119 1.00 96.69 201 ALA A C 1
ATOM 1539 O O . ALA A 1 201 ? 30.152 2.339 -8.111 1.00 96.69 201 ALA A O 1
ATOM 1540 N N . THR A 1 202 ? 29.494 2.342 -5.962 1.00 97.75 202 THR A N 1
ATOM 1541 C CA . THR A 1 202 ? 29.608 0.892 -5.787 1.00 97.75 202 THR A CA 1
ATOM 1542 C C . THR A 1 202 ? 28.532 0.197 -6.606 1.00 97.75 202 THR A C 1
ATOM 1544 O O . THR A 1 202 ? 28.864 -0.634 -7.441 1.00 97.75 202 THR A O 1
ATOM 1547 N N . ILE A 1 203 ? 27.270 0.611 -6.460 1.00 97.88 203 ILE A N 1
ATOM 1548 C CA . ILE A 1 203 ? 26.139 0.064 -7.221 1.00 97.88 203 ILE A CA 1
ATOM 1549 C C . ILE A 1 203 ? 26.424 0.115 -8.729 1.00 97.88 203 ILE A C 1
ATOM 1551 O O . ILE A 1 203 ? 26.376 -0.913 -9.396 1.00 97.88 203 ILE A O 1
ATOM 1555 N N . ARG A 1 204 ? 26.801 1.283 -9.273 1.00 97.38 204 ARG A N 1
ATOM 1556 C CA . ARG A 1 204 ? 27.070 1.443 -10.718 1.00 97.38 204 ARG A CA 1
ATOM 1557 C C . ARG A 1 204 ? 28.212 0.570 -11.239 1.00 97.38 204 ARG A C 1
ATOM 1559 O O . ARG A 1 204 ? 28.258 0.308 -12.435 1.00 97.38 204 ARG A O 1
ATOM 1566 N N . SER A 1 205 ? 29.158 0.182 -10.383 1.00 97.88 205 SER A N 1
ATOM 1567 C CA . SER A 1 205 ? 30.334 -0.597 -10.788 1.00 97.88 205 SER A CA 1
ATOM 1568 C C . SER A 1 205 ? 30.192 -2.099 -10.550 1.00 97.88 205 SER A C 1
ATOM 1570 O O . SER A 1 205 ? 30.886 -2.870 -11.212 1.00 97.88 205 SER A O 1
ATOM 1572 N N . THR A 1 206 ? 29.320 -2.528 -9.634 1.00 98.06 206 THR A N 1
ATOM 1573 C CA . THR A 1 206 ? 29.182 -3.943 -9.258 1.00 98.06 206 THR A CA 1
ATOM 1574 C C . THR A 1 206 ? 27.848 -4.565 -9.664 1.00 98.06 206 THR A C 1
ATOM 1576 O O . THR A 1 206 ? 27.773 -5.791 -9.757 1.00 98.06 206 THR A O 1
ATOM 1579 N N . TYR A 1 207 ? 26.803 -3.766 -9.910 1.00 98.06 207 TYR A N 1
ATOM 1580 C CA . TYR A 1 207 ? 25.489 -4.275 -10.306 1.00 98.06 207 TYR A CA 1
ATOM 1581 C C . TYR A 1 207 ? 25.392 -4.400 -11.830 1.00 98.06 207 TYR A C 1
ATOM 1583 O O . TYR A 1 207 ? 26.053 -3.679 -12.577 1.00 98.06 207 TYR A O 1
ATOM 1591 N N . SER A 1 208 ? 24.564 -5.331 -12.303 1.00 97.81 208 SER A N 1
ATOM 1592 C CA . SER A 1 208 ? 24.313 -5.525 -13.735 1.00 97.81 208 SER A CA 1
ATOM 1593 C C . SER A 1 208 ? 23.189 -4.614 -14.216 1.00 97.81 208 SER A C 1
ATOM 1595 O O . SER A 1 208 ? 22.111 -4.618 -13.628 1.00 97.81 208 SER A O 1
ATOM 1597 N N . ASP A 1 209 ? 23.434 -3.863 -15.290 1.00 97.75 209 ASP A N 1
ATOM 1598 C CA . ASP A 1 209 ? 22.410 -3.106 -16.020 1.00 97.75 209 ASP A CA 1
ATOM 1599 C C . ASP A 1 209 ? 21.595 -4.078 -16.880 1.00 97.75 209 ASP A C 1
ATOM 1601 O O . ASP A 1 209 ? 22.134 -4.688 -17.806 1.00 97.75 209 ASP A O 1
ATOM 1605 N N . ILE A 1 210 ? 20.323 -4.271 -16.527 1.00 97.50 210 ILE A N 1
ATOM 1606 C CA . ILE A 1 210 ? 19.444 -5.250 -17.182 1.00 97.50 210 ILE A CA 1
ATOM 1607 C C . ILE A 1 210 ? 18.422 -4.603 -18.116 1.00 97.50 210 ILE A C 1
ATOM 1609 O O . ILE A 1 210 ? 17.765 -5.305 -18.879 1.00 97.50 210 ILE A O 1
ATOM 1613 N N . GLY A 1 211 ? 18.255 -3.281 -18.066 1.00 97.25 211 GLY A N 1
ATOM 1614 C CA . GLY A 1 211 ? 17.178 -2.627 -18.793 1.00 97.25 211 GLY A CA 1
ATOM 1615 C C . GLY A 1 211 ? 17.035 -1.139 -18.512 1.00 97.25 211 GLY A C 1
ATOM 1616 O O . GLY A 1 211 ? 17.623 -0.582 -17.586 1.00 97.25 211 GLY A O 1
ATOM 1617 N N . LEU A 1 212 ? 16.200 -0.500 -19.330 1.00 97.88 212 LEU A N 1
ATOM 1618 C CA . LEU A 1 212 ? 15.930 0.931 -19.283 1.00 97.88 212 LEU A CA 1
ATOM 1619 C C . LEU A 1 212 ? 14.419 1.166 -19.232 1.00 97.88 212 LEU A C 1
ATOM 1621 O O . LEU A 1 212 ? 13.692 0.748 -20.134 1.00 97.88 212 LEU A O 1
ATOM 1625 N N . ILE A 1 213 ? 13.959 1.853 -18.189 1.00 98.06 213 ILE A N 1
ATOM 1626 C CA . ILE A 1 213 ? 12.594 2.374 -18.095 1.00 98.06 213 ILE A CA 1
ATOM 1627 C C . ILE A 1 213 ? 12.540 3.672 -18.912 1.00 98.06 213 ILE A C 1
ATOM 1629 O O . ILE A 1 213 ? 13.348 4.573 -18.643 1.00 98.06 213 ILE A O 1
ATOM 1633 N N . PRO A 1 214 ? 11.626 3.793 -19.893 1.00 97.00 214 PRO A N 1
ATOM 1634 C CA . PRO A 1 214 ? 11.536 4.981 -20.731 1.00 97.00 214 PRO A CA 1
ATOM 1635 C C . PRO A 1 214 ? 11.033 6.200 -19.946 1.00 97.00 214 PRO A C 1
ATOM 1637 O O . PRO A 1 214 ? 10.362 6.078 -18.917 1.00 97.00 214 PRO A O 1
ATOM 1640 N N . ALA A 1 215 ? 11.352 7.390 -20.456 1.00 95.56 215 ALA A N 1
ATOM 1641 C CA . ALA A 1 215 ? 10.678 8.616 -20.047 1.00 95.56 215 ALA A CA 1
ATOM 1642 C C . ALA A 1 215 ? 9.231 8.612 -20.568 1.00 95.56 215 ALA A C 1
ATOM 1644 O O . ALA A 1 215 ? 8.969 8.079 -21.646 1.00 95.56 215 ALA A O 1
ATOM 1645 N N . ALA A 1 216 ? 8.313 9.215 -19.812 1.00 95.38 216 ALA A N 1
ATOM 1646 C CA . ALA A 1 216 ? 6.918 9.350 -20.227 1.00 95.38 216 ALA A CA 1
ATOM 1647 C C . ALA A 1 216 ? 6.797 10.223 -21.486 1.00 95.38 216 ALA A C 1
ATOM 1649 O O . ALA A 1 216 ? 7.473 11.252 -21.587 1.00 95.38 216 ALA A O 1
ATOM 1650 N N . GLU A 1 217 ? 5.887 9.874 -22.399 1.00 95.12 217 GLU A N 1
ATOM 1651 C CA . GLU A 1 217 ? 5.626 10.660 -23.616 1.00 95.12 217 GLU A CA 1
ATOM 1652 C C . GLU A 1 217 ? 5.160 12.085 -23.295 1.00 95.12 217 GLU A C 1
ATOM 1654 O O . GLU A 1 217 ? 5.486 13.034 -24.008 1.00 95.12 217 GLU A O 1
ATOM 1659 N N . ALA A 1 218 ? 4.440 12.248 -22.182 1.00 93.81 218 ALA A N 1
ATOM 1660 C CA . ALA A 1 218 ? 3.975 13.543 -21.692 1.00 93.81 218 ALA A CA 1
ATOM 1661 C C . ALA A 1 218 ? 5.111 14.482 -21.230 1.00 93.81 218 ALA A C 1
ATOM 1663 O O . ALA A 1 218 ? 4.862 15.668 -21.009 1.00 93.81 218 ALA A O 1
ATOM 1664 N N . GLY A 1 219 ? 6.346 13.981 -21.099 1.00 92.25 219 GLY A N 1
ATOM 1665 C CA . GLY A 1 219 ? 7.495 14.744 -20.619 1.00 92.25 219 GLY A CA 1
ATOM 1666 C C . GLY A 1 219 ? 7.466 15.014 -19.112 1.00 92.25 219 GLY A C 1
ATOM 1667 O O . GLY A 1 219 ? 6.651 14.458 -18.376 1.00 92.25 219 GLY A O 1
ATOM 1668 N N . GLU A 1 220 ? 8.407 15.843 -18.644 1.00 88.69 220 GLU A N 1
ATOM 1669 C CA . GLU A 1 220 ? 8.491 16.342 -17.254 1.00 88.69 220 GLU A CA 1
ATOM 1670 C C . GLU A 1 220 ? 8.468 15.253 -16.163 1.00 88.69 220 GLU A C 1
ATOM 1672 O O . GLU A 1 220 ? 8.059 15.494 -15.026 1.00 88.69 220 GLU A O 1
ATOM 1677 N N . ASN A 1 221 ? 8.911 14.038 -16.507 1.00 93.31 221 ASN A N 1
ATOM 1678 C CA . ASN A 1 221 ? 8.848 12.858 -15.643 1.00 93.31 221 ASN A CA 1
ATOM 1679 C C . ASN A 1 221 ? 7.435 12.597 -15.080 1.00 93.31 221 ASN A C 1
ATOM 1681 O O . ASN A 1 221 ? 7.285 12.298 -13.894 1.00 93.31 221 ASN A O 1
ATOM 1685 N N . ALA A 1 222 ? 6.403 12.760 -15.914 1.00 95.88 222 ALA A N 1
ATOM 1686 C CA . ALA A 1 222 ? 5.018 12.483 -15.547 1.00 95.88 222 ALA A CA 1
ATOM 1687 C C . ALA A 1 222 ? 4.783 10.999 -15.210 1.00 95.88 222 ALA A C 1
ATOM 1689 O O . ALA A 1 222 ? 5.480 10.114 -15.706 1.00 95.88 222 ALA A O 1
ATOM 1690 N N . ASP A 1 223 ? 3.763 10.728 -14.395 1.00 96.88 223 ASP A N 1
ATOM 1691 C CA . ASP A 1 223 ? 3.308 9.368 -14.097 1.00 96.88 223 ASP A CA 1
ATOM 1692 C C . ASP A 1 223 ? 2.525 8.782 -15.278 1.00 96.88 223 ASP A C 1
ATOM 1694 O O . ASP A 1 223 ? 1.659 9.444 -15.858 1.00 96.88 223 ASP A O 1
ATOM 1698 N N . TRP A 1 224 ? 2.735 7.502 -15.577 1.00 97.00 224 TRP A N 1
ATOM 1699 C CA . TRP A 1 224 ? 2.216 6.869 -16.794 1.00 97.00 224 TRP A CA 1
ATOM 1700 C C . TRP A 1 224 ? 1.716 5.440 -16.552 1.00 97.00 224 TRP A C 1
ATOM 1702 O O . TRP A 1 224 ? 1.951 4.853 -15.493 1.00 97.00 224 TRP A O 1
ATOM 1712 N N . TRP A 1 225 ? 0.938 4.905 -17.496 1.00 97.38 225 TRP A N 1
ATOM 1713 C CA . TRP A 1 225 ? 0.369 3.554 -17.417 1.00 97.38 225 TRP A CA 1
ATOM 1714 C C . TRP A 1 225 ? 1.269 2.541 -18.110 1.00 97.38 225 TRP A C 1
ATOM 1716 O O . TRP A 1 225 ? 1.693 2.769 -19.233 1.00 97.38 225 TRP A O 1
ATOM 1726 N N . VAL A 1 226 ? 1.502 1.384 -17.506 1.00 97.50 226 VAL A N 1
ATOM 1727 C CA . VAL A 1 226 ? 2.337 0.332 -18.085 1.00 97.50 226 VAL A CA 1
ATOM 1728 C C . VAL A 1 226 ? 1.570 -0.423 -19.170 1.00 97.50 226 VAL A C 1
ATOM 1730 O O . VAL A 1 226 ? 0.630 -1.173 -18.895 1.00 97.50 226 VAL A O 1
ATOM 1733 N N . GLY A 1 227 ? 1.998 -0.255 -20.419 1.00 95.88 227 GLY A N 1
ATOM 1734 C CA . GLY A 1 227 ? 1.531 -1.037 -21.562 1.00 95.88 227 GLY A CA 1
ATOM 1735 C C . GLY A 1 227 ? 2.245 -2.386 -21.660 1.00 95.88 227 GLY A C 1
ATOM 1736 O O . GLY A 1 227 ? 1.604 -3.417 -21.889 1.00 95.88 227 GLY A O 1
ATOM 1737 N N . ASP A 1 228 ? 3.559 -2.391 -21.431 1.00 94.81 228 ASP A N 1
ATOM 1738 C CA . ASP A 1 228 ? 4.385 -3.600 -21.440 1.00 94.81 228 ASP A CA 1
ATOM 1739 C C . ASP A 1 228 ? 5.588 -3.508 -20.489 1.00 94.81 228 ASP A C 1
ATOM 1741 O O . ASP A 1 228 ? 5.929 -2.433 -19.991 1.00 94.81 228 ASP A O 1
ATOM 1745 N N . PHE A 1 229 ? 6.238 -4.644 -20.247 1.00 91.81 229 PHE A N 1
ATOM 1746 C CA . PHE A 1 229 ? 7.444 -4.754 -19.422 1.00 91.81 229 PHE A CA 1
ATOM 1747 C C . PHE A 1 229 ? 8.516 -5.599 -20.128 1.00 91.81 229 PHE A C 1
ATOM 1749 O O . PHE A 1 229 ? 8.231 -6.478 -20.943 1.00 91.81 229 PHE A O 1
ATOM 1756 N N . GLY A 1 230 ? 9.776 -5.324 -19.812 1.00 93.88 230 GLY A N 1
ATOM 1757 C CA . GLY A 1 230 ? 10.915 -6.176 -20.121 1.00 93.88 230 GLY A CA 1
ATOM 1758 C C . GLY A 1 230 ? 11.175 -7.162 -18.987 1.00 93.88 230 GLY A C 1
ATOM 1759 O O . GLY A 1 230 ? 10.796 -6.920 -17.838 1.00 93.88 230 GLY A O 1
ATOM 1760 N N . ILE A 1 231 ? 11.799 -8.292 -19.316 1.00 93.38 231 ILE A N 1
ATOM 1761 C CA . ILE A 1 231 ? 12.188 -9.323 -18.351 1.00 93.38 231 ILE A CA 1
ATOM 1762 C C . ILE A 1 231 ? 13.599 -9.781 -18.683 1.00 93.38 231 ILE A C 1
ATOM 1764 O O . ILE A 1 231 ? 13.870 -10.181 -19.817 1.00 93.38 231 ILE A O 1
ATOM 1768 N N . ASP A 1 232 ? 14.459 -9.799 -17.673 1.00 94.31 232 ASP A N 1
ATOM 1769 C CA . ASP A 1 232 ? 15.717 -10.526 -17.712 1.00 94.31 232 ASP A CA 1
ATOM 1770 C C . ASP A 1 232 ? 15.533 -11.853 -16.967 1.00 94.31 232 ASP A C 1
ATOM 1772 O O . ASP A 1 232 ? 15.435 -11.907 -15.739 1.00 94.31 232 ASP A O 1
ATOM 1776 N N . MET A 1 233 ? 15.462 -12.947 -17.726 1.00 89.88 233 MET A N 1
ATOM 1777 C CA . MET A 1 233 ? 15.256 -14.290 -17.174 1.00 89.88 233 MET A CA 1
ATOM 1778 C C . MET A 1 233 ? 16.471 -14.817 -16.401 1.00 89.88 233 MET A C 1
ATOM 1780 O O . MET A 1 233 ? 16.313 -15.722 -15.585 1.00 89.88 233 MET A O 1
ATOM 1784 N N . GLY A 1 234 ? 17.672 -14.296 -16.670 1.00 90.00 234 GLY A N 1
ATOM 1785 C CA . GLY A 1 234 ? 18.897 -14.683 -15.973 1.00 90.00 234 GLY A CA 1
ATOM 1786 C C . GLY A 1 234 ? 18.998 -14.026 -14.600 1.00 90.00 234 GLY A C 1
ATOM 1787 O O . GLY A 1 234 ? 19.363 -14.689 -13.631 1.00 90.00 234 GLY A O 1
ATOM 1788 N N . ALA A 1 235 ? 18.623 -12.748 -14.515 1.00 89.94 235 ALA A N 1
ATOM 1789 C CA . ALA A 1 235 ? 18.545 -12.000 -13.264 1.00 89.94 235 ALA A CA 1
ATOM 1790 C C . ALA A 1 235 ? 17.268 -12.306 -12.462 1.00 89.94 235 ALA A C 1
ATOM 1792 O O . ALA A 1 235 ? 17.254 -12.138 -11.248 1.00 89.94 235 ALA A O 1
ATOM 1793 N N . GLY A 1 236 ? 16.197 -12.765 -13.121 1.00 88.69 236 GLY A N 1
ATOM 1794 C CA . GLY A 1 236 ? 14.890 -12.949 -12.485 1.00 88.69 236 GLY A CA 1
ATOM 1795 C C . GLY A 1 236 ? 14.169 -11.627 -12.197 1.00 88.69 236 GLY A C 1
ATOM 1796 O O . GLY A 1 236 ? 13.292 -11.586 -11.336 1.00 88.69 236 GLY A O 1
ATOM 1797 N N . SER A 1 237 ? 14.522 -10.567 -12.927 1.00 92.50 237 SER A N 1
ATOM 1798 C CA . SER A 1 237 ? 14.045 -9.198 -12.712 1.00 92.50 237 SER A CA 1
ATOM 1799 C C . SER A 1 237 ? 13.319 -8.650 -13.939 1.00 92.50 237 SER A C 1
ATOM 1801 O O . SER A 1 237 ? 13.388 -9.205 -15.038 1.00 92.50 237 SER A O 1
ATOM 1803 N N . TRP A 1 238 ? 12.581 -7.559 -13.746 1.00 94.44 238 TRP A N 1
ATOM 1804 C CA . TRP A 1 238 ? 11.710 -6.965 -14.759 1.00 94.44 238 TRP A CA 1
ATOM 1805 C C . TRP A 1 238 ? 11.772 -5.436 -14.720 1.00 94.44 238 TRP A C 1
ATOM 1807 O O . TRP A 1 238 ? 12.317 -4.851 -13.782 1.00 94.44 238 TRP A O 1
ATOM 1817 N N . TRP A 1 239 ? 11.217 -4.783 -15.741 1.00 96.94 239 TRP A N 1
ATOM 1818 C CA . TRP A 1 239 ? 11.036 -3.329 -15.763 1.00 96.94 239 TRP A CA 1
ATOM 1819 C C . TRP A 1 239 ? 9.892 -2.895 -16.677 1.00 96.94 239 TRP A C 1
ATOM 1821 O O . TRP A 1 239 ? 9.676 -3.545 -17.696 1.00 96.94 239 TRP A O 1
ATOM 1831 N N . PRO A 1 240 ? 9.167 -1.803 -16.376 1.00 96.62 240 PRO A N 1
ATOM 1832 C CA . PRO A 1 240 ? 8.247 -1.191 -17.334 1.00 96.62 240 PRO A CA 1
ATOM 1833 C C . PRO A 1 240 ? 8.994 -0.786 -18.613 1.00 96.62 240 PRO A C 1
ATOM 1835 O O . PRO A 1 240 ? 9.988 -0.066 -18.535 1.00 96.62 240 PRO A O 1
ATOM 1838 N N . SER A 1 241 ? 8.543 -1.245 -19.783 1.00 96.12 241 SER A N 1
ATOM 1839 C CA . SER A 1 241 ? 9.260 -1.061 -21.057 1.00 96.12 241 SER A CA 1
ATOM 1840 C C . SER A 1 241 ? 8.490 -0.260 -22.101 1.00 96.12 241 SER A C 1
ATOM 1842 O O . SER A 1 241 ? 9.109 0.258 -23.028 1.00 96.12 241 SER A O 1
ATOM 1844 N N . ALA A 1 242 ? 7.168 -0.141 -21.966 1.00 96.00 242 ALA A N 1
ATOM 1845 C CA . ALA A 1 242 ? 6.341 0.621 -22.894 1.00 96.00 242 ALA A CA 1
ATOM 1846 C C . ALA A 1 242 ? 5.153 1.270 -22.186 1.00 96.00 242 ALA A C 1
ATOM 1848 O O . ALA A 1 242 ? 4.494 0.627 -21.362 1.00 96.00 242 ALA A O 1
ATOM 1849 N N . GLU A 1 243 ? 4.862 2.517 -22.554 1.00 96.25 243 GLU A N 1
ATOM 1850 C CA . GLU A 1 243 ? 3.689 3.256 -22.096 1.00 96.25 243 GLU A CA 1
ATOM 1851 C C . GLU A 1 243 ? 2.402 2.688 -22.717 1.00 96.25 243 GLU A C 1
ATOM 1853 O O . GLU A 1 243 ? 2.360 2.228 -23.858 1.00 96.25 243 GLU A O 1
ATOM 1858 N N . GLY A 1 244 ? 1.351 2.647 -21.909 1.00 95.12 244 GLY A N 1
ATOM 1859 C CA . GLY A 1 244 ? 0.009 2.211 -22.249 1.00 95.12 244 GLY A CA 1
ATOM 1860 C C . GLY A 1 244 ? -0.994 3.342 -22.050 1.00 95.12 244 GLY A C 1
ATOM 1861 O O . GLY A 1 244 ? -0.676 4.414 -21.545 1.00 95.12 244 GLY A O 1
ATOM 1862 N N . SER A 1 245 ? -2.245 3.096 -22.428 1.00 92.94 245 SER A N 1
ATOM 1863 C CA . SER A 1 245 ? -3.270 4.145 -22.485 1.00 92.94 245 SER A CA 1
ATOM 1864 C C . SER A 1 245 ? -4.232 4.173 -21.291 1.00 92.94 245 SER A C 1
ATOM 1866 O O . SER A 1 245 ? -5.154 4.986 -21.277 1.00 92.94 245 SER A O 1
ATOM 1868 N N . GLY A 1 246 ? -4.089 3.271 -20.314 1.00 94.75 246 GLY A N 1
ATOM 1869 C CA . GLY A 1 246 ? -4.977 3.214 -19.149 1.00 94.75 246 GLY A CA 1
ATOM 1870 C C . GLY A 1 246 ? -4.995 1.866 -18.433 1.00 94.75 246 GLY A C 1
ATOM 1871 O O . GLY A 1 246 ? -4.360 0.909 -18.869 1.00 94.75 246 GLY A O 1
ATOM 1872 N N . SER A 1 247 ? -5.799 1.775 -17.371 1.00 92.94 247 SER A N 1
ATOM 1873 C CA . SER A 1 247 ? -5.900 0.590 -16.503 1.00 92.94 247 SER A CA 1
ATOM 1874 C C . SER A 1 247 ? -6.508 -0.656 -17.151 1.00 92.94 247 SER A C 1
ATOM 1876 O O . SER A 1 247 ? -6.442 -1.743 -16.588 1.00 92.94 247 SER A O 1
ATOM 1878 N N . SER A 1 248 ? -7.111 -0.530 -18.334 1.00 91.19 248 SER A N 1
ATOM 1879 C CA . SER A 1 248 ? -7.737 -1.641 -19.063 1.00 91.19 248 SER A CA 1
ATOM 1880 C C . SER A 1 248 ? -6.911 -2.148 -20.249 1.00 91.19 248 SER A C 1
ATOM 1882 O O . SER A 1 248 ? -7.369 -3.039 -20.963 1.00 91.19 248 SER A O 1
ATOM 1884 N N . GLN A 1 249 ? -5.725 -1.584 -20.494 1.00 89.88 249 GLN A N 1
ATOM 1885 C CA . GLN A 1 249 ? -4.875 -1.906 -21.643 1.00 89.88 249 GLN A CA 1
ATOM 1886 C C . GLN A 1 249 ? -3.480 -2.336 -21.182 1.00 89.88 249 GLN A C 1
ATOM 1888 O O . GLN A 1 249 ? -2.924 -1.765 -20.250 1.00 89.88 249 GLN A O 1
ATOM 1893 N N . GLY A 1 250 ? -2.896 -3.325 -21.862 1.00 92.25 250 GLY A N 1
ATOM 1894 C CA . GLY A 1 250 ? -1.558 -3.818 -21.528 1.00 92.25 250 GLY A CA 1
ATOM 1895 C C . GLY A 1 250 ? -1.491 -4.433 -20.129 1.00 92.25 250 GLY A C 1
ATOM 1896 O O . GLY A 1 250 ? -2.338 -5.257 -19.772 1.00 92.25 250 GLY A O 1
ATOM 1897 N N . ALA A 1 251 ? -0.472 -4.058 -19.351 1.00 94.75 251 ALA A N 1
ATOM 1898 C CA . ALA A 1 251 ? -0.396 -4.432 -17.941 1.00 94.75 251 ALA A CA 1
ATOM 1899 C C . ALA A 1 251 ? -1.413 -3.650 -17.093 1.00 94.75 251 ALA A C 1
ATOM 1901 O O . ALA A 1 251 ? -1.987 -4.229 -16.182 1.00 94.75 251 ALA A O 1
ATOM 1902 N N . GLY A 1 252 ? -1.701 -2.391 -17.441 1.00 94.50 252 GLY A N 1
ATOM 1903 C CA . GLY A 1 252 ? -2.762 -1.600 -16.808 1.00 94.50 252 GLY A CA 1
ATOM 1904 C C . GLY A 1 252 ? -2.417 -1.055 -15.419 1.00 94.50 252 GLY A C 1
ATOM 1905 O O . GLY A 1 252 ? -3.294 -0.517 -14.752 1.00 94.50 252 GLY A O 1
ATOM 1906 N N . ASP A 1 253 ? -1.155 -1.146 -15.010 1.00 96.62 253 ASP A N 1
ATOM 1907 C CA . ASP A 1 253 ? -0.664 -0.660 -13.718 1.00 96.62 253 ASP A CA 1
ATOM 1908 C C . ASP A 1 253 ? 0.075 0.685 -13.905 1.00 96.62 253 ASP A C 1
ATOM 1910 O O . ASP A 1 253 ? 0.320 1.113 -15.035 1.00 96.62 253 ASP A O 1
ATOM 1914 N N . ARG A 1 254 ? 0.432 1.392 -12.828 1.00 97.12 254 ARG A N 1
ATOM 1915 C CA . ARG A 1 254 ? 1.090 2.711 -12.881 1.00 97.12 254 ARG A CA 1
ATOM 1916 C C . ARG A 1 254 ? 2.594 2.652 -12.623 1.00 97.12 254 ARG A C 1
ATOM 1918 O O . ARG A 1 254 ? 3.054 1.959 -11.717 1.00 97.12 254 ARG A O 1
ATOM 1925 N N . VAL A 1 255 ? 3.329 3.500 -13.341 1.00 97.75 255 VAL A N 1
ATOM 1926 C CA . VAL A 1 255 ? 4.638 4.003 -12.911 1.00 97.75 255 VAL A CA 1
ATOM 1927 C C . VAL A 1 255 ? 4.437 5.371 -12.274 1.00 97.75 255 VAL A C 1
ATOM 1929 O O . VAL A 1 255 ? 4.015 6.310 -12.949 1.00 97.75 255 VAL A O 1
ATOM 1932 N N . TYR A 1 256 ? 4.771 5.478 -10.990 1.00 96.88 256 TYR A N 1
ATOM 1933 C CA . TYR A 1 256 ? 4.897 6.757 -10.297 1.00 96.88 256 TYR A CA 1
ATOM 1934 C C . TYR A 1 256 ? 6.341 7.228 -10.417 1.00 96.88 256 TYR A C 1
ATOM 1936 O O . TYR A 1 256 ? 7.233 6.723 -9.737 1.00 96.88 256 TYR A O 1
ATOM 1944 N N . ALA A 1 257 ? 6.597 8.155 -11.332 1.00 94.81 257 ALA A N 1
ATOM 1945 C CA . ALA A 1 257 ? 7.920 8.414 -11.884 1.00 94.81 257 ALA A CA 1
ATOM 1946 C C . ALA A 1 257 ? 8.852 9.201 -10.943 1.00 94.81 257 ALA A C 1
ATOM 1948 O O . ALA A 1 257 ? 10.060 9.261 -11.190 1.00 94.81 257 ALA A O 1
ATOM 1949 N N . GLY A 1 258 ? 8.316 9.747 -9.846 1.00 90.62 258 GLY A N 1
ATOM 1950 C CA . GLY A 1 258 ? 9.072 10.451 -8.803 1.00 90.62 258 GLY A CA 1
ATOM 1951 C C . GLY A 1 258 ? 9.108 11.976 -8.959 1.00 90.62 258 GLY A C 1
ATOM 1952 O O . GLY A 1 258 ? 9.792 12.643 -8.186 1.00 90.62 258 GLY A O 1
ATOM 1953 N N . GLY A 1 259 ? 8.368 12.527 -9.929 1.00 90.12 259 GLY A N 1
ATOM 1954 C CA . GLY A 1 259 ? 8.224 13.968 -10.159 1.00 90.12 259 GLY A CA 1
ATOM 1955 C C . GLY A 1 259 ? 9.360 14.603 -10.971 1.00 90.12 259 GLY A C 1
ATOM 1956 O O . GLY A 1 259 ? 10.413 14.003 -11.183 1.00 90.12 259 GLY A O 1
ATOM 1957 N N . SER A 1 260 ? 9.161 15.844 -11.424 1.00 88.94 260 SER A N 1
ATOM 1958 C CA . SER A 1 260 ? 10.039 16.533 -12.393 1.00 88.94 260 SER A CA 1
ATOM 1959 C C . SER A 1 260 ? 11.474 16.792 -11.910 1.00 88.94 260 SER A C 1
ATOM 1961 O O . SER A 1 260 ? 12.378 16.975 -12.724 1.00 88.94 260 SER A O 1
ATOM 1963 N N . GLY A 1 261 ? 11.715 16.768 -10.594 1.00 89.00 261 GLY A N 1
ATOM 1964 C CA . GLY A 1 261 ? 13.053 16.900 -10.004 1.00 89.00 261 GLY A CA 1
ATOM 1965 C C . GLY A 1 261 ? 13.875 15.605 -9.980 1.00 89.00 261 GLY A C 1
ATOM 1966 O O . GLY A 1 261 ? 15.053 15.632 -9.624 1.00 89.00 261 GLY A O 1
ATOM 1967 N N . ALA A 1 262 ? 13.285 14.461 -10.332 1.00 90.19 262 ALA A N 1
ATOM 1968 C CA . ALA A 1 262 ? 13.929 13.155 -10.241 1.00 90.19 262 ALA A CA 1
ATOM 1969 C C . ALA A 1 262 ? 14.772 12.842 -11.496 1.00 90.19 262 ALA A C 1
ATOM 1971 O O . ALA A 1 262 ? 14.440 11.966 -12.290 1.00 90.19 262 ALA A O 1
ATOM 1972 N N . THR A 1 263 ? 15.882 13.567 -11.661 1.00 93.50 263 THR A N 1
ATOM 1973 C CA . THR A 1 263 ? 16.821 13.455 -12.800 1.00 93.50 263 THR A CA 1
ATOM 1974 C C . THR A 1 263 ? 18.144 12.767 -12.454 1.00 93.50 263 THR A C 1
ATOM 1976 O O . THR A 1 263 ? 19.016 12.624 -13.307 1.00 93.50 263 THR A O 1
ATOM 1979 N N . SER A 1 264 ? 18.345 12.385 -11.189 1.00 94.50 264 SER A N 1
ATOM 1980 C CA . SER A 1 264 ? 19.566 11.715 -10.732 1.00 94.50 264 SER A CA 1
ATOM 1981 C C . SER A 1 264 ? 19.392 11.016 -9.379 1.00 94.50 264 SER A C 1
ATOM 1983 O O . SER A 1 264 ? 18.462 11.292 -8.611 1.00 94.50 264 SER A O 1
ATOM 1985 N N . GLY A 1 265 ? 20.334 10.117 -9.091 1.00 94.19 265 GLY A N 1
ATOM 1986 C CA . GLY A 1 265 ? 20.438 9.380 -7.835 1.00 94.19 265 GLY A CA 1
ATOM 1987 C C . GLY A 1 265 ? 19.755 8.016 -7.875 1.00 94.19 265 GLY A C 1
ATOM 1988 O O . GLY A 1 265 ? 18.957 7.721 -8.765 1.00 94.19 265 GLY A O 1
ATOM 1989 N N . MET A 1 266 ? 20.084 7.189 -6.887 1.00 96.38 266 MET A N 1
ATOM 1990 C CA . MET A 1 266 ? 19.528 5.847 -6.755 1.00 96.38 266 MET A CA 1
ATOM 1991 C C . MET A 1 266 ? 18.143 5.865 -6.106 1.00 96.38 266 MET A C 1
ATOM 1993 O O . MET A 1 266 ? 17.853 6.684 -5.224 1.00 96.38 266 MET A O 1
ATOM 1997 N N . ARG A 1 267 ? 17.277 4.959 -6.555 1.00 96.31 267 ARG A N 1
ATOM 1998 C CA . ARG A 1 267 ? 15.926 4.755 -6.032 1.00 96.31 267 ARG A CA 1
ATOM 1999 C C . ARG A 1 267 ? 15.671 3.280 -5.762 1.00 96.31 267 ARG A C 1
ATOM 2001 O O . ARG A 1 267 ? 16.163 2.412 -6.485 1.00 96.31 267 ARG A O 1
ATOM 2008 N N . GLU A 1 268 ? 14.896 3.018 -4.720 1.00 94.31 268 GLU A N 1
ATOM 2009 C CA . GLU A 1 268 ? 14.382 1.688 -4.412 1.00 94.31 268 GLU A CA 1
ATOM 2010 C C . GLU A 1 268 ? 13.389 1.240 -5.474 1.00 94.31 268 GLU A C 1
ATOM 2012 O O . GLU A 1 268 ? 12.736 2.050 -6.134 1.00 94.31 268 GLU A O 1
ATOM 2017 N N . TYR A 1 269 ? 13.251 -0.072 -5.610 1.00 95.50 269 TYR A N 1
ATOM 2018 C CA . TYR A 1 269 ? 12.345 -0.685 -6.561 1.00 95.50 269 TYR A CA 1
ATOM 2019 C C . TYR A 1 269 ? 11.075 -1.161 -5.838 1.00 95.50 269 TYR A C 1
ATOM 2021 O O . TYR A 1 269 ? 10.957 -2.325 -5.454 1.00 95.50 269 TYR A O 1
ATOM 2029 N N . LEU A 1 270 ? 10.146 -0.222 -5.611 1.00 96.31 270 LEU A N 1
ATOM 2030 C CA . LEU A 1 270 ? 8.914 -0.418 -4.833 1.00 96.31 270 LEU A CA 1
ATOM 2031 C C . LEU A 1 270 ? 7.757 -0.902 -5.720 1.00 96.31 270 LEU A C 1
ATOM 2033 O O . LEU A 1 270 ? 7.217 -0.142 -6.527 1.00 96.31 270 LEU A O 1
ATOM 2037 N N . GLN A 1 271 ? 7.374 -2.169 -5.567 1.00 95.75 271 GLN A N 1
ATOM 2038 C CA . GLN A 1 271 ? 6.449 -2.877 -6.459 1.00 95.75 271 GLN A CA 1
ATOM 2039 C C . GLN A 1 271 ? 5.045 -3.039 -5.859 1.00 95.75 271 GLN A C 1
ATOM 2041 O O . GLN A 1 271 ? 4.852 -2.944 -4.648 1.00 95.75 271 GLN A O 1
ATOM 2046 N N . GLY A 1 272 ? 4.062 -3.350 -6.707 1.00 94.50 272 GLY A N 1
ATOM 2047 C CA . GLY A 1 272 ? 2.731 -3.818 -6.294 1.00 94.50 272 GLY A CA 1
ATOM 2048 C C . GLY A 1 272 ? 1.716 -2.708 -6.022 1.00 94.50 272 GLY A C 1
ATOM 2049 O O . GLY A 1 272 ? 0.580 -2.785 -6.483 1.00 94.50 272 GLY A O 1
ATOM 2050 N N . GLY A 1 273 ? 2.125 -1.647 -5.331 1.00 95.50 273 GLY A N 1
ATOM 2051 C CA . GLY A 1 273 ? 1.212 -0.618 -4.832 1.00 95.50 273 GLY A CA 1
ATOM 2052 C C . GLY A 1 273 ? 0.812 -0.870 -3.379 1.00 95.50 273 GLY A C 1
ATOM 2053 O O . GLY A 1 273 ? 1.250 -1.833 -2.758 1.00 95.50 273 GLY A O 1
ATOM 2054 N N . ILE A 1 274 ? -0.015 0.015 -2.831 1.00 96.19 274 ILE A N 1
ATOM 2055 C CA . ILE A 1 274 ? -0.445 -0.016 -1.427 1.00 96.19 274 ILE A CA 1
ATOM 2056 C C . ILE A 1 274 ? -1.969 -0.078 -1.330 1.00 96.19 274 ILE A C 1
ATOM 2058 O O . ILE A 1 274 ? -2.675 0.098 -2.323 1.00 96.19 274 ILE A O 1
ATOM 2062 N N . LEU A 1 275 ? -2.486 -0.242 -0.114 1.00 96.31 275 LEU A N 1
ATOM 2063 C CA . LEU A 1 275 ? -3.919 -0.335 0.201 1.00 96.31 275 LEU A CA 1
ATOM 2064 C C . LEU A 1 275 ? -4.783 0.869 -0.235 1.00 96.31 275 LEU A C 1
ATOM 2066 O O . LEU A 1 275 ? -6.000 0.815 -0.094 1.00 96.31 275 LEU A O 1
ATOM 2070 N N . GLY A 1 276 ? -4.187 1.939 -0.775 1.00 96.25 276 GLY A N 1
ATOM 2071 C CA . GLY A 1 276 ? -4.875 3.094 -1.370 1.00 96.25 276 GLY A CA 1
ATOM 2072 C C . GLY A 1 276 ? -4.545 3.369 -2.844 1.00 96.25 276 GLY A C 1
ATOM 2073 O O . GLY A 1 276 ? -4.955 4.403 -3.364 1.00 96.25 276 GLY A O 1
ATOM 2074 N N . SER A 1 277 ? -3.798 2.494 -3.520 1.00 96.69 277 SER A N 1
ATOM 2075 C CA . SER A 1 277 ? -3.383 2.692 -4.918 1.00 96.69 277 SER A CA 1
ATOM 2076 C C . SER A 1 277 ? -4.514 2.469 -5.934 1.00 96.69 277 SER A C 1
ATOM 2078 O O . SER A 1 277 ? -4.438 2.957 -7.064 1.00 96.69 277 SER A O 1
ATOM 2080 N N . GLY A 1 278 ? -5.566 1.742 -5.552 1.00 96.44 278 GLY A N 1
ATOM 2081 C CA . GLY A 1 278 ? -6.718 1.436 -6.395 1.00 96.44 278 GLY A CA 1
ATOM 2082 C C . GLY A 1 278 ? -6.323 0.815 -7.735 1.00 96.44 278 GLY A C 1
ATOM 2083 O O . GLY A 1 278 ? -5.392 0.019 -7.819 1.00 96.44 278 GLY A O 1
ATOM 2084 N N . SER A 1 279 ? -7.003 1.237 -8.806 1.00 94.69 279 SER A N 1
ATOM 2085 C CA . SER A 1 279 ? -6.801 0.696 -10.161 1.00 94.69 279 SER A CA 1
ATOM 2086 C C . SER A 1 279 ? -5.400 0.897 -10.747 1.00 94.69 279 SER A C 1
ATOM 2088 O O . SER A 1 279 ? -5.093 0.272 -11.753 1.00 94.69 279 SER A O 1
ATOM 2090 N N . GLY A 1 280 ? -4.556 1.745 -10.150 1.00 95.50 280 GLY A N 1
ATOM 2091 C CA . GLY A 1 280 ? -3.169 1.908 -10.583 1.00 95.50 280 GLY A CA 1
ATOM 2092 C C . GLY A 1 280 ? -2.232 0.800 -10.099 1.00 95.50 280 GLY A C 1
ATOM 2093 O O . GLY A 1 280 ? -1.158 0.659 -10.667 1.00 95.50 280 GLY A O 1
ATOM 2094 N N . ALA A 1 281 ? -2.608 0.052 -9.058 1.00 96.69 281 ALA A N 1
ATOM 2095 C CA . ALA A 1 281 ? -1.806 -1.010 -8.444 1.00 96.69 281 ALA A CA 1
ATOM 2096 C C . ALA A 1 281 ? -1.598 -2.218 -9.371 1.00 96.69 281 ALA A C 1
ATOM 2098 O O . ALA A 1 281 ? -2.184 -2.283 -10.438 1.00 96.69 281 ALA A O 1
ATOM 2099 N N . GLY A 1 282 ? -0.818 -3.212 -8.952 1.00 94.75 282 GLY A N 1
ATOM 2100 C CA . GLY A 1 282 ? -0.718 -4.492 -9.651 1.00 94.75 282 GLY A CA 1
ATOM 2101 C C . GLY A 1 282 ? 0.710 -4.972 -9.858 1.00 94.75 282 GLY A C 1
ATOM 2102 O O . GLY A 1 282 ? 1.680 -4.392 -9.379 1.00 94.75 282 GLY A O 1
ATOM 2103 N N . SER A 1 283 ? 0.853 -6.092 -10.560 1.00 92.94 283 SER A N 1
ATOM 2104 C CA . SER A 1 283 ? 2.125 -6.810 -10.655 1.00 92.94 283 SER A CA 1
ATOM 2105 C C . SER A 1 283 ? 3.202 -6.118 -11.498 1.00 92.94 283 SER A C 1
ATOM 2107 O O . SER A 1 283 ? 4.337 -6.587 -11.494 1.00 92.94 283 SER A O 1
ATOM 2109 N N . ALA A 1 284 ? 2.841 -5.069 -12.236 1.00 94.88 284 ALA A N 1
ATOM 2110 C CA . ALA A 1 284 ? 3.726 -4.185 -12.983 1.00 94.88 284 ALA A CA 1
ATOM 2111 C C . ALA A 1 284 ? 3.714 -2.743 -12.432 1.00 94.88 284 ALA A C 1
ATOM 2113 O O . ALA A 1 284 ? 4.319 -1.859 -13.037 1.00 94.88 284 ALA A O 1
ATOM 2114 N N . TYR A 1 285 ? 3.060 -2.496 -11.289 1.00 96.62 285 TYR A N 1
ATOM 2115 C CA . TYR A 1 285 ? 3.160 -1.224 -10.577 1.00 96.62 285 TYR A CA 1
ATOM 2116 C C . TYR A 1 285 ? 4.604 -0.972 -10.149 1.00 96.62 285 TYR A C 1
ATOM 2118 O O . TYR A 1 285 ? 5.258 -1.874 -9.612 1.00 96.62 285 TYR A O 1
ATOM 2126 N N . LEU A 1 286 ? 5.061 0.273 -10.289 1.00 97.50 286 LEU A N 1
ATOM 2127 C CA . LEU A 1 286 ? 6.361 0.700 -9.785 1.00 97.50 286 LEU A CA 1
ATOM 2128 C C . LEU A 1 286 ? 6.320 2.130 -9.237 1.00 97.50 286 LEU A C 1
ATOM 2130 O O . LEU A 1 286 ? 5.925 3.062 -9.937 1.00 97.50 286 LEU A O 1
ATOM 2134 N N . HIS A 1 287 ? 6.781 2.320 -8.000 1.00 96.94 287 HIS A N 1
ATOM 2135 C CA . HIS A 1 287 ? 6.988 3.642 -7.414 1.00 96.94 287 HIS A CA 1
ATOM 2136 C C . HIS A 1 287 ? 8.474 4.016 -7.414 1.00 96.94 287 HIS A C 1
ATOM 2138 O O . HIS A 1 287 ? 9.275 3.471 -6.659 1.00 96.94 287 HIS A O 1
ATOM 2144 N N . CYS A 1 288 ? 8.829 5.000 -8.239 1.00 96.25 288 CYS A N 1
ATOM 2145 C CA . CYS A 1 288 ? 10.201 5.439 -8.497 1.00 96.25 288 CYS A CA 1
ATOM 2146 C C . CYS A 1 288 ? 10.650 6.617 -7.617 1.00 96.25 288 CYS A C 1
ATOM 2148 O O . CYS A 1 288 ? 11.746 7.144 -7.805 1.00 96.25 288 CYS A O 1
ATOM 2150 N N . GLY A 1 289 ? 9.812 7.075 -6.683 1.00 93.75 289 GLY A N 1
ATOM 2151 C CA . GLY A 1 289 ? 10.108 8.239 -5.842 1.00 93.75 289 GLY A CA 1
ATOM 2152 C C . GLY A 1 289 ? 10.991 7.950 -4.622 1.00 93.75 289 GLY A C 1
ATOM 2153 O O . GLY A 1 289 ? 11.616 8.871 -4.102 1.00 93.75 289 GLY A O 1
ATOM 2154 N N . GLY A 1 290 ? 11.061 6.696 -4.161 1.00 93.81 290 GLY A N 1
ATOM 2155 C CA . GLY A 1 290 ? 11.729 6.335 -2.904 1.00 93.81 290 GLY A CA 1
ATOM 2156 C C . GLY A 1 290 ? 13.244 6.206 -3.037 1.00 93.81 290 GLY A C 1
ATOM 2157 O O . GLY A 1 290 ? 13.724 5.467 -3.890 1.00 93.81 290 GLY A O 1
ATOM 2158 N N . GLY A 1 291 ? 14.013 6.933 -2.223 1.00 94.25 291 GLY A N 1
ATOM 2159 C CA . GLY A 1 291 ? 15.469 6.747 -2.125 1.00 94.25 291 GLY A CA 1
ATOM 2160 C C . GLY A 1 291 ? 15.837 5.481 -1.343 1.00 94.25 291 GLY A C 1
ATOM 2161 O O . GLY A 1 291 ? 15.016 4.996 -0.580 1.00 94.25 291 GLY A O 1
ATOM 2162 N N . LEU A 1 292 ? 17.082 5.000 -1.468 1.00 92.94 292 LEU A N 1
ATOM 2163 C CA . LEU A 1 292 ? 17.587 3.735 -0.875 1.00 92.94 292 LEU A CA 1
ATOM 2164 C C . LEU A 1 292 ? 17.517 3.600 0.661 1.00 92.94 292 LEU A C 1
ATOM 2166 O O . LEU A 1 292 ? 17.957 2.594 1.209 1.00 92.94 292 LEU A O 1
ATOM 2170 N N . GLY A 1 293 ? 17.087 4.641 1.368 1.00 89.31 293 GLY A N 1
ATOM 2171 C CA . GLY A 1 293 ? 16.949 4.641 2.826 1.00 89.31 293 GLY A CA 1
ATOM 2172 C C . GLY A 1 293 ? 15.539 4.996 3.281 1.00 89.31 293 GLY A C 1
ATOM 2173 O O . GLY A 1 293 ? 15.366 5.416 4.424 1.00 89.31 293 GLY A O 1
ATOM 2174 N N . LEU A 1 294 ? 14.550 4.932 2.386 1.00 89.94 294 LEU A N 1
ATOM 2175 C CA . LEU A 1 294 ? 13.181 5.312 2.697 1.00 89.94 294 LEU A CA 1
ATOM 2176 C C . LEU A 1 294 ? 12.501 4.213 3.527 1.00 89.94 294 LEU A C 1
ATOM 2178 O O . LEU A 1 294 ? 12.005 3.226 2.999 1.00 89.94 294 LEU A O 1
ATOM 2182 N N . GLY A 1 295 ? 12.422 4.421 4.840 1.00 89.19 295 GLY A N 1
ATOM 2183 C CA . GLY A 1 295 ? 11.628 3.582 5.739 1.00 89.19 295 GLY A CA 1
ATOM 2184 C C . GLY A 1 295 ? 10.248 4.184 5.990 1.00 89.19 295 GLY A C 1
ATOM 2185 O O . GLY A 1 295 ? 10.127 5.103 6.797 1.00 89.19 295 GLY A O 1
ATOM 2186 N N . LEU A 1 296 ? 9.214 3.675 5.317 1.00 92.19 296 LEU A N 1
ATOM 2187 C CA . LEU A 1 296 ? 7.810 4.030 5.564 1.00 92.19 296 LEU A CA 1
ATOM 2188 C C . LEU A 1 296 ? 7.017 2.803 6.026 1.00 92.19 296 LEU A C 1
ATOM 2190 O O . LEU A 1 296 ? 7.393 1.675 5.720 1.00 92.19 296 LEU A O 1
ATOM 2194 N N . TRP A 1 297 ? 5.879 3.029 6.691 1.00 93.56 297 TRP A N 1
ATOM 2195 C CA . TRP A 1 297 ? 4.976 1.971 7.182 1.00 93.56 297 TRP A CA 1
ATOM 2196 C C . TRP A 1 297 ? 4.491 1.012 6.081 1.00 93.56 297 TRP A C 1
ATOM 2198 O O . TRP A 1 297 ? 4.080 -0.110 6.353 1.00 93.56 297 TRP A O 1
ATOM 2208 N N . ASN A 1 298 ? 4.513 1.463 4.826 1.00 94.00 298 ASN A N 1
ATOM 2209 C CA . ASN A 1 298 ? 4.073 0.712 3.659 1.00 94.00 298 ASN A CA 1
ATOM 2210 C C . ASN A 1 298 ? 5.233 0.156 2.818 1.00 94.00 298 ASN A C 1
ATOM 2212 O O . ASN A 1 298 ? 4.967 -0.353 1.734 1.00 94.00 298 ASN A O 1
ATOM 2216 N N . CYS A 1 299 ? 6.488 0.246 3.266 1.00 94.50 299 CYS A N 1
ATOM 2217 C CA . CYS A 1 299 ? 7.629 -0.414 2.627 1.00 94.50 299 CYS A CA 1
ATOM 2218 C C . CYS A 1 299 ? 7.868 -1.770 3.300 1.00 94.50 299 CYS A C 1
ATOM 2220 O O . CYS A 1 299 ? 8.442 -1.828 4.385 1.00 94.50 299 CYS A O 1
ATOM 2222 N N . LEU A 1 300 ? 7.421 -2.860 2.670 1.00 92.88 300 LEU A N 1
ATOM 2223 C CA . LEU A 1 300 ? 7.458 -4.198 3.260 1.00 92.88 300 LEU A CA 1
ATOM 2224 C C . LEU A 1 300 ? 8.577 -5.044 2.643 1.00 92.88 300 LEU A C 1
ATOM 2226 O O . LEU A 1 300 ? 8.821 -5.008 1.431 1.00 92.88 300 LEU A O 1
ATOM 2230 N N . SER A 1 301 ? 9.239 -5.843 3.476 1.00 80.12 301 SER A N 1
ATOM 2231 C CA . SER A 1 301 ? 10.168 -6.876 3.020 1.00 80.12 301 SER A CA 1
ATOM 2232 C C . SER A 1 301 ? 9.419 -8.158 2.663 1.00 80.12 301 SER A C 1
ATOM 2234 O O . SER A 1 301 ? 8.463 -8.530 3.339 1.00 80.12 301 SER A O 1
ATOM 2236 N N . CYS A 1 302 ? 9.894 -8.865 1.641 1.00 67.94 302 CYS A N 1
ATOM 2237 C CA . CYS A 1 302 ? 9.550 -10.266 1.425 1.00 67.94 302 CYS A CA 1
ATOM 2238 C C . CYS A 1 302 ? 10.748 -11.114 1.855 1.00 67.94 302 CYS A C 1
ATOM 2240 O O . CYS A 1 302 ? 11.824 -10.952 1.277 1.00 67.94 302 CYS A O 1
ATOM 2242 N N . ASP A 1 303 ? 10.571 -11.970 2.858 1.00 47.38 303 ASP A N 1
ATOM 2243 C CA . ASP A 1 303 ? 11.519 -13.029 3.212 1.00 47.38 303 ASP A CA 1
ATOM 2244 C C . ASP A 1 303 ? 11.219 -14.354 2.485 1.00 47.38 303 ASP A C 1
ATOM 2246 O O . ASP A 1 303 ? 10.055 -14.603 2.088 1.00 47.38 303 ASP A O 1
#